Protein AF-Q6XMX0-F1 (afdb_monomer)

Secondary structure (DSSP, 8-state):
-HHHHHHHHHHHHHHHHHHHHS-SHHHHHHHHHHHHHH--TT-EEEEEEEEEE--SS-STT-EEEEETTTTEEEEEEEEEEEEEEETTEEEEEEEEEE--HHHHT-HHHHHHTT--TT-----HHHHHHHHHHHHHHTT---SEEEE-GGGGB--TTSTT--B-TT--EEHHHHHHHTT---

Structure (mmCIF, N/CA/C/O backbone):
data_AF-Q6XMX0-F1
#
_entry.id   AF-Q6XMX0-F1
#
loop_
_atom_site.group_PDB
_atom_site.id
_atom_site.type_symbol
_atom_site.label_atom_id
_atom_site.label_alt_id
_atom_site.label_comp_id
_atom_site.label_asym_id
_atom_site.label_entity_id
_atom_site.label_seq_id
_atom_site.pdbx_PDB_ins_code
_atom_site.Cartn_x
_atom_site.Cartn_y
_atom_site.Cartn_z
_atom_site.occupancy
_atom_site.B_iso_or_equiv
_atom_site.auth_seq_id
_atom_site.auth_comp_id
_atom_site.auth_asym_id
_atom_site.auth_atom_id
_atom_site.pdbx_PDB_model_num
ATOM 1 N N . MET A 1 1 ? 31.487 -18.312 -17.438 1.00 74.56 1 MET A N 1
ATOM 2 C CA . MET A 1 1 ? 31.370 -19.697 -16.926 1.00 74.56 1 MET A CA 1
ATOM 3 C C . MET A 1 1 ? 30.851 -19.756 -15.490 1.00 74.56 1 MET A C 1
ATOM 5 O O . MET A 1 1 ? 29.761 -20.267 -15.305 1.00 74.56 1 MET A O 1
ATOM 9 N N . VAL A 1 2 ? 31.549 -19.213 -14.478 1.00 82.81 2 VAL A N 1
ATOM 10 C CA . VAL A 1 2 ? 31.039 -19.226 -13.082 1.00 82.81 2 VAL A CA 1
ATOM 11 C C . VAL A 1 2 ? 29.896 -18.225 -12.866 1.00 82.81 2 VAL A C 1
ATOM 13 O O . VAL A 1 2 ? 28.892 -18.571 -12.257 1.00 82.81 2 VAL A O 1
ATOM 16 N N . LEU A 1 3 ? 30.008 -17.005 -13.406 1.00 83.00 3 LEU A N 1
ATOM 17 C CA . LEU A 1 3 ? 28.946 -15.993 -13.295 1.00 83.00 3 LEU A CA 1
ATOM 18 C C . LEU A 1 3 ? 27.649 -16.418 -13.997 1.00 83.00 3 LEU A C 1
ATOM 20 O O . LEU A 1 3 ? 26.574 -16.185 -13.457 1.00 83.00 3 LEU A O 1
ATOM 24 N N . ASP A 1 4 ? 27.752 -17.080 -15.152 1.00 88.12 4 ASP A N 1
ATOM 25 C CA . ASP A 1 4 ? 26.585 -17.567 -15.901 1.00 88.12 4 ASP A CA 1
ATOM 26 C C . ASP A 1 4 ? 25.867 -18.694 -15.148 1.00 88.12 4 ASP A C 1
ATOM 28 O O . ASP A 1 4 ? 24.641 -18.725 -15.107 1.00 88.12 4 ASP A O 1
ATOM 32 N N . LEU A 1 5 ? 26.628 -19.579 -14.490 1.00 89.62 5 LEU A N 1
ATOM 33 C CA . LEU A 1 5 ? 26.076 -20.636 -13.644 1.00 89.62 5 LEU A CA 1
ATOM 34 C C . LEU A 1 5 ? 25.340 -20.051 -12.432 1.00 89.62 5 LEU A C 1
ATOM 36 O O . LEU A 1 5 ? 24.195 -20.409 -12.179 1.00 89.62 5 LEU A O 1
ATOM 40 N N . VAL A 1 6 ? 25.966 -19.105 -11.724 1.00 88.56 6 VAL A N 1
ATOM 41 C CA . VAL A 1 6 ? 25.349 -18.435 -10.566 1.00 88.56 6 VAL A CA 1
ATOM 42 C C . VAL A 1 6 ? 24.096 -17.656 -10.977 1.00 88.56 6 VAL A C 1
ATOM 44 O O . VAL A 1 6 ? 23.103 -17.663 -10.251 1.00 88.56 6 VAL A O 1
ATOM 47 N N . ALA A 1 7 ? 24.112 -16.997 -12.139 1.00 85.81 7 ALA A N 1
ATOM 48 C CA . ALA A 1 7 ? 22.940 -16.304 -12.664 1.00 85.81 7 ALA A CA 1
ATOM 49 C C . ALA A 1 7 ? 21.790 -17.281 -12.954 1.00 85.81 7 ALA A C 1
ATOM 51 O O . ALA A 1 7 ? 20.670 -17.035 -12.510 1.00 85.81 7 ALA A O 1
ATOM 52 N N . ALA A 1 8 ? 22.074 -18.409 -13.612 1.00 89.75 8 ALA A N 1
ATOM 53 C CA . ALA A 1 8 ? 21.076 -19.437 -13.902 1.00 89.75 8 ALA A CA 1
ATOM 54 C C . ALA A 1 8 ? 20.492 -20.066 -12.622 1.00 89.75 8 ALA A C 1
ATOM 56 O O . ALA A 1 8 ? 19.281 -20.251 -12.516 1.00 89.75 8 ALA A O 1
ATOM 57 N N . GLU A 1 9 ? 21.324 -20.345 -11.613 1.00 94.62 9 GLU A N 1
ATOM 58 C CA . GLU A 1 9 ? 20.856 -20.848 -10.315 1.00 94.62 9 GLU A CA 1
ATOM 59 C C . GLU A 1 9 ? 19.972 -19.831 -9.581 1.00 94.62 9 GLU A C 1
ATOM 61 O O . GLU A 1 9 ? 18.968 -20.205 -8.965 1.00 94.62 9 GLU A O 1
ATOM 66 N N . LEU A 1 10 ? 20.310 -18.539 -9.661 1.00 88.94 10 LEU A N 1
ATOM 67 C CA . LEU A 1 10 ? 19.503 -17.472 -9.077 1.00 88.94 10 LEU A CA 1
ATOM 68 C C . LEU A 1 10 ? 18.161 -17.313 -9.802 1.00 88.94 10 LEU A C 1
ATOM 70 O O . LEU A 1 10 ? 17.142 -17.117 -9.140 1.00 88.94 10 LEU A O 1
ATOM 74 N N . GLU A 1 11 ? 18.145 -17.416 -11.132 1.00 86.31 11 GLU A N 1
ATOM 75 C CA . GLU A 1 11 ? 16.914 -17.407 -11.928 1.00 86.31 11 GLU A CA 1
ATOM 76 C C . GLU A 1 11 ? 16.017 -18.597 -11.567 1.00 86.31 11 GLU A C 1
ATOM 78 O O . GLU A 1 11 ? 14.853 -18.393 -11.221 1.00 86.31 11 GLU A O 1
ATOM 83 N N . ALA A 1 12 ? 16.571 -19.810 -11.495 1.00 90.50 12 ALA A N 1
ATOM 84 C CA . ALA A 1 12 ? 15.832 -21.000 -11.075 1.00 90.50 12 ALA A CA 1
ATOM 85 C C . ALA A 1 12 ? 15.294 -20.884 -9.634 1.00 90.50 12 ALA A C 1
ATOM 87 O O . ALA A 1 12 ? 14.161 -21.279 -9.334 1.00 90.50 12 ALA A O 1
ATOM 88 N N . LEU A 1 13 ? 16.080 -20.312 -8.711 1.00 90.94 13 LEU A N 1
ATOM 89 C CA . LEU A 1 13 ? 15.610 -20.023 -7.356 1.00 90.94 13 LEU A CA 1
ATOM 90 C C . LEU A 1 13 ? 14.460 -19.014 -7.380 1.00 90.94 13 LEU A C 1
ATOM 92 O O . LEU A 1 13 ? 13.455 -19.228 -6.697 1.00 90.94 13 LEU A O 1
ATOM 96 N N . HIS A 1 14 ? 14.607 -17.933 -8.145 1.00 85.19 14 HIS A N 1
ATOM 97 C CA . HIS A 1 14 ? 13.599 -16.893 -8.280 1.00 85.19 14 HIS A CA 1
ATOM 98 C C . HIS A 1 14 ? 12.290 -17.457 -8.839 1.00 85.19 14 HIS A C 1
ATOM 100 O O . HIS A 1 14 ? 11.246 -17.224 -8.236 1.00 85.19 14 HIS A O 1
ATOM 106 N N . GLU A 1 15 ? 12.324 -18.268 -9.897 1.00 85.81 15 GLU A N 1
ATOM 107 C CA . GLU A 1 15 ? 11.140 -18.947 -10.445 1.00 85.81 15 GLU A CA 1
ATOM 108 C C . GLU A 1 15 ? 10.436 -19.822 -9.401 1.00 85.81 15 GLU A C 1
ATOM 110 O O . GLU A 1 15 ? 9.210 -19.800 -9.278 1.00 85.81 15 GLU A O 1
ATOM 115 N N . ARG A 1 16 ? 11.206 -20.536 -8.572 1.00 90.69 16 ARG A N 1
ATOM 116 C CA . ARG A 1 16 ? 10.656 -21.418 -7.535 1.00 90.69 16 ARG A CA 1
ATOM 117 C C . ARG A 1 16 ? 9.994 -20.669 -6.375 1.00 90.69 16 ARG A C 1
ATOM 119 O O . ARG A 1 16 ? 9.122 -21.238 -5.712 1.00 90.69 16 ARG A O 1
ATOM 126 N N . ILE A 1 17 ? 10.427 -19.443 -6.064 1.00 86.75 17 ILE A N 1
ATOM 127 C CA . ILE A 1 17 ? 9.952 -18.712 -4.874 1.00 86.75 17 ILE A CA 1
ATOM 128 C C . ILE A 1 17 ? 9.084 -17.494 -5.189 1.00 86.75 17 ILE A C 1
ATOM 130 O O . ILE A 1 17 ? 8.298 -17.106 -4.327 1.00 86.75 17 ILE A O 1
ATOM 134 N N . SER A 1 18 ? 9.188 -16.894 -6.376 1.00 80.81 18 SER A N 1
ATOM 135 C CA . SER A 1 18 ? 8.540 -15.617 -6.721 1.00 80.81 18 SER A CA 1
ATOM 136 C C . SER A 1 18 ? 7.021 -15.664 -6.559 1.00 80.81 18 SER A C 1
ATOM 138 O O . SER A 1 18 ? 6.433 -14.754 -5.973 1.00 80.81 18 SER A O 1
ATOM 140 N N . SER A 1 19 ? 6.387 -16.770 -6.956 1.00 79.56 19 SER A N 1
ATOM 141 C CA . SER A 1 19 ? 4.942 -16.988 -6.807 1.00 79.56 19 SER A CA 1
ATOM 142 C C . SER A 1 19 ? 4.468 -16.938 -5.349 1.00 79.56 19 SER A C 1
ATOM 144 O O . SER A 1 19 ? 3.341 -16.522 -5.077 1.00 79.56 19 SER A O 1
ATOM 146 N N . ARG A 1 20 ? 5.335 -17.271 -4.380 1.00 79.06 20 ARG A N 1
ATOM 147 C CA . ARG A 1 20 ? 5.022 -17.149 -2.944 1.00 79.06 20 ARG A CA 1
ATOM 148 C C . ARG A 1 20 ? 4.907 -15.692 -2.500 1.00 79.06 20 ARG A C 1
ATOM 150 O O . ARG A 1 20 ? 4.178 -15.411 -1.553 1.00 79.06 20 ARG A O 1
ATOM 157 N N . PHE A 1 21 ? 5.577 -14.778 -3.201 1.00 75.25 21 PHE A N 1
ATOM 158 C CA . PHE A 1 21 ? 5.584 -13.340 -2.922 1.00 75.25 21 PHE A CA 1
ATOM 159 C C . PHE A 1 21 ? 4.598 -12.539 -3.789 1.00 75.25 21 PHE A C 1
ATOM 161 O O . PHE A 1 21 ? 4.386 -11.358 -3.520 1.00 75.25 21 PHE A O 1
ATOM 168 N N . ALA A 1 22 ? 3.950 -13.172 -4.773 1.00 74.56 22 ALA A N 1
ATOM 169 C CA . ALA A 1 22 ? 2.879 -12.574 -5.580 1.00 74.56 22 ALA A CA 1
ATOM 170 C C . ALA A 1 22 ? 1.513 -12.555 -4.862 1.00 74.56 22 ALA A C 1
ATOM 172 O O . ALA A 1 22 ? 0.543 -11.972 -5.345 1.00 74.56 22 ALA A O 1
ATOM 173 N N . ARG A 1 23 ? 1.409 -13.205 -3.697 1.00 79.75 23 ARG A N 1
ATOM 174 C CA . ARG A 1 23 ? 0.155 -13.338 -2.952 1.00 79.75 23 ARG A CA 1
ATOM 175 C C . ARG A 1 23 ? -0.157 -12.058 -2.185 1.00 79.75 23 ARG A C 1
ATOM 177 O O . ARG A 1 23 ? 0.668 -11.554 -1.426 1.00 79.75 23 ARG A O 1
ATOM 184 N N . SER A 1 24 ? -1.387 -11.575 -2.323 1.00 81.38 24 SER A N 1
ATOM 185 C CA . SER A 1 24 ? -1.909 -10.466 -1.520 1.00 81.38 24 SER A CA 1
ATOM 186 C C . SER A 1 24 ? -2.476 -10.925 -0.168 1.00 81.38 24 SER A C 1
ATOM 188 O O . SER A 1 24 ? -2.559 -10.113 0.746 1.00 81.38 24 SER A O 1
ATOM 190 N N . GLU A 1 25 ? -2.790 -12.218 0.000 1.00 88.06 25 GLU A N 1
ATOM 191 C CA . GLU A 1 25 ? -3.334 -12.814 1.240 1.00 88.06 25 GLU A CA 1
ATOM 192 C C . GLU A 1 25 ? -2.559 -12.474 2.531 1.00 88.06 25 GLU A C 1
ATOM 194 O O . GLU A 1 25 ? -3.226 -12.168 3.524 1.00 88.06 25 GLU A O 1
ATOM 199 N N . PRO A 1 26 ? -1.209 -12.409 2.559 1.00 89.38 26 PRO A N 1
ATOM 200 C CA . PRO A 1 26 ? -0.484 -12.047 3.775 1.00 89.38 26 PRO A CA 1
ATOM 201 C C . PRO A 1 26 ? -0.889 -10.682 4.343 1.00 89.38 26 PRO A C 1
ATOM 203 O O . PRO A 1 26 ? -0.919 -10.519 5.560 1.00 89.38 26 PRO A O 1
ATOM 206 N N . ARG A 1 27 ? -1.265 -9.713 3.492 1.00 89.88 27 ARG A N 1
ATOM 207 C CA . ARG A 1 27 ? -1.720 -8.394 3.965 1.00 89.88 27 ARG A CA 1
ATOM 208 C C . ARG A 1 27 ? -3.033 -8.496 4.744 1.00 89.88 27 ARG A C 1
ATOM 210 O O . ARG A 1 27 ? -3.170 -7.869 5.787 1.00 89.88 27 ARG A O 1
ATOM 217 N N . SER A 1 28 ? -3.969 -9.326 4.276 1.00 92.62 28 SER A N 1
ATOM 218 C CA . SER A 1 28 ? -5.253 -9.549 4.950 1.00 92.62 28 SER A CA 1
ATOM 219 C C . SER A 1 28 ? -5.044 -10.197 6.314 1.00 92.62 28 SER A C 1
ATOM 221 O O . SER A 1 28 ? -5.621 -9.739 7.293 1.00 92.62 28 SER A O 1
ATOM 223 N N . ARG A 1 29 ? -4.143 -11.184 6.400 1.00 94.56 29 ARG A N 1
ATOM 224 C CA . ARG A 1 29 ? -3.817 -11.869 7.660 1.00 94.56 29 ARG A CA 1
ATOM 225 C C . ARG A 1 29 ? -3.130 -10.965 8.672 1.00 94.56 29 ARG A C 1
ATOM 227 O O . ARG A 1 29 ? -3.450 -11.029 9.854 1.00 94.56 29 ARG A O 1
ATOM 234 N N . VAL A 1 30 ? -2.209 -10.109 8.223 1.00 94.88 30 VAL A N 1
ATOM 235 C CA . VAL A 1 30 ? -1.599 -9.090 9.092 1.00 94.88 30 VAL A CA 1
ATOM 236 C C . VAL A 1 30 ? -2.673 -8.146 9.625 1.00 94.88 30 VAL A C 1
ATOM 238 O O . VAL A 1 30 ? -2.718 -7.903 10.827 1.00 94.88 30 VAL A O 1
ATOM 241 N N . ARG A 1 31 ? -3.575 -7.660 8.763 1.00 97.00 31 ARG A N 1
ATOM 242 C CA . ARG A 1 31 ? -4.685 -6.800 9.187 1.00 97.00 31 ARG A CA 1
ATOM 243 C C . ARG A 1 31 ? -5.580 -7.485 10.217 1.00 97.00 31 ARG A C 1
ATOM 245 O O . ARG A 1 31 ? -5.858 -6.877 11.239 1.00 97.00 31 ARG A O 1
ATOM 252 N N . GLU A 1 32 ? -6.009 -8.721 9.970 1.00 96.75 32 GLU A N 1
ATOM 253 C CA . GLU A 1 32 ? -6.830 -9.500 10.910 1.00 96.75 32 GLU A CA 1
ATOM 254 C C . GLU A 1 32 ? -6.133 -9.650 12.265 1.00 96.75 32 GLU A C 1
ATOM 256 O O . GLU A 1 32 ? -6.704 -9.291 13.292 1.00 96.75 32 GLU A O 1
ATOM 261 N N . TYR A 1 33 ? -4.866 -10.072 12.261 1.00 97.38 33 TYR A N 1
ATOM 262 C CA . TYR A 1 33 ? -4.061 -10.238 13.472 1.00 97.38 33 TYR A CA 1
ATOM 263 C C . TYR A 1 33 ? -3.923 -8.938 14.278 1.00 97.38 33 TYR A C 1
ATOM 265 O O . TYR A 1 33 ? -4.018 -8.950 15.509 1.00 97.38 33 TYR A O 1
ATOM 273 N N . VAL A 1 34 ? -3.680 -7.820 13.586 1.00 97.19 34 VAL A N 1
ATOM 274 C CA . VAL A 1 34 ? -3.547 -6.494 14.199 1.00 97.19 34 VAL A CA 1
ATOM 275 C C . VAL A 1 34 ? -4.884 -6.019 14.752 1.00 97.19 34 VAL A C 1
ATOM 277 O O . VAL A 1 34 ? -4.928 -5.540 15.879 1.00 97.19 34 VAL A O 1
ATOM 280 N N . VAL A 1 35 ? -5.975 -6.162 13.998 1.00 96.69 35 VAL A N 1
ATOM 281 C CA . VAL A 1 35 ? -7.311 -5.723 14.426 1.00 96.69 35 VAL A CA 1
ATOM 282 C C . VAL A 1 35 ? -7.815 -6.538 15.613 1.00 96.69 35 VAL A C 1
ATOM 284 O O . VAL A 1 35 ? -8.406 -5.960 16.516 1.00 96.69 35 VAL A O 1
ATOM 287 N N . GLU A 1 36 ? -7.527 -7.838 15.667 1.00 97.56 36 GLU A N 1
ATOM 288 C CA . GLU A 1 36 ? -7.851 -8.689 16.819 1.00 97.56 36 GLU A CA 1
ATOM 289 C C . GLU A 1 36 ? -7.212 -8.175 18.124 1.00 97.56 36 GLU A C 1
ATOM 291 O O . GLU A 1 36 ? -7.802 -8.293 19.192 1.00 97.56 36 GLU A O 1
ATOM 296 N N . ARG A 1 37 ? -6.010 -7.585 18.045 1.00 97.56 37 ARG A N 1
ATOM 297 C CA . ARG A 1 37 ? -5.215 -7.173 19.219 1.00 97.56 37 ARG A CA 1
ATOM 298 C C . ARG A 1 37 ? -5.310 -5.691 19.550 1.00 97.56 37 ARG A C 1
ATOM 300 O O . ARG A 1 37 ? -5.260 -5.324 20.717 1.00 97.56 37 ARG A O 1
ATOM 307 N N . LEU A 1 38 ? -5.384 -4.843 18.528 1.00 97.69 38 LEU A N 1
ATOM 308 C CA . LEU A 1 38 ? -5.324 -3.385 18.654 1.00 97.69 38 LEU A CA 1
ATOM 309 C C . LEU A 1 38 ? -6.663 -2.710 18.311 1.00 97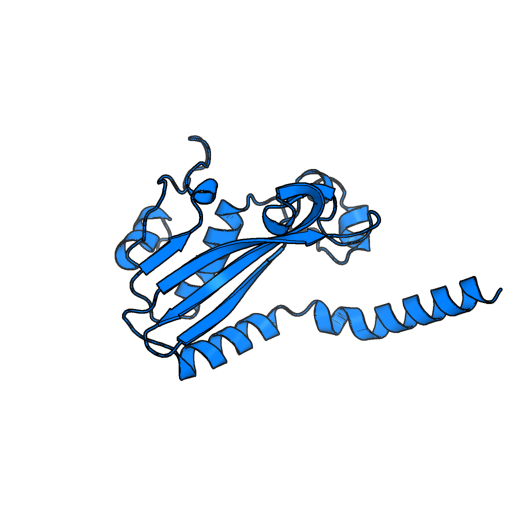.69 38 LEU A C 1
ATOM 311 O O . LEU A 1 38 ? -6.781 -1.491 18.457 1.00 97.69 38 LEU A O 1
ATOM 315 N N . GLY A 1 39 ? -7.650 -3.462 17.815 1.00 97.06 39 GLY A N 1
ATOM 316 C CA . GLY A 1 39 ? -8.931 -2.946 17.340 1.00 97.06 39 GLY A CA 1
ATOM 317 C C . GLY A 1 39 ? -9.657 -2.108 18.391 1.00 97.06 39 GLY A C 1
ATOM 318 O O . GLY A 1 39 ? -9.875 -2.548 19.513 1.00 97.06 39 GLY A O 1
ATOM 319 N N . ASP A 1 40 ? -10.043 -0.893 18.013 1.00 96.56 40 ASP A N 1
ATOM 320 C CA . ASP A 1 40 ? -10.651 0.094 18.900 1.00 96.56 40 ASP A CA 1
ATOM 321 C C . ASP A 1 40 ? -11.593 0.985 18.071 1.00 96.56 40 ASP A C 1
ATOM 323 O O . ASP A 1 40 ? -11.183 1.505 17.028 1.00 96.56 40 ASP A O 1
ATOM 327 N N . PRO A 1 41 ? -12.855 1.207 18.484 1.00 94.00 41 PRO A N 1
ATOM 328 C CA . PRO A 1 41 ? -13.743 2.158 17.818 1.00 94.00 41 PRO A CA 1
ATOM 329 C C . PRO A 1 41 ? -13.149 3.567 17.640 1.00 94.00 41 PRO A C 1
ATOM 331 O O . PRO A 1 41 ? -13.500 4.254 16.678 1.00 94.00 41 PRO A O 1
ATOM 334 N N . ALA A 1 42 ? -12.253 4.000 18.529 1.00 93.56 42 ALA A N 1
ATOM 335 C CA . ALA A 1 42 ? -11.529 5.268 18.473 1.00 93.56 42 ALA A CA 1
ATOM 336 C C . ALA A 1 42 ? -10.225 5.209 17.652 1.00 93.56 42 ALA A C 1
ATOM 338 O O . ALA A 1 42 ? -9.546 6.229 17.532 1.00 93.56 42 ALA A O 1
ATOM 339 N N . GLY A 1 43 ? -9.892 4.058 17.055 1.00 95.75 43 GLY A N 1
ATOM 340 C CA . GLY A 1 43 ? -8.684 3.860 16.257 1.00 95.75 43 GLY A CA 1
ATOM 341 C C . GLY A 1 43 ? -8.533 4.852 15.101 1.00 95.75 43 GLY A C 1
ATOM 342 O O . GLY A 1 43 ? -9.504 5.458 14.622 1.00 95.75 43 GLY A O 1
ATOM 343 N N . VAL A 1 44 ? -7.292 5.008 14.645 1.00 96.81 44 VAL A N 1
ATOM 344 C CA . VAL A 1 44 ? -6.901 5.935 13.582 1.00 96.81 44 VAL A CA 1
ATOM 345 C C . VAL A 1 44 ? -6.192 5.181 12.464 1.00 96.81 44 VAL A C 1
ATOM 347 O O . VAL A 1 44 ? -5.243 4.436 12.695 1.00 96.81 44 VAL A O 1
ATOM 350 N N . LEU A 1 45 ? -6.651 5.407 11.238 1.00 97.06 45 LEU A N 1
ATOM 351 C CA . LEU A 1 45 ? -5.963 5.018 10.014 1.00 97.06 45 LEU A CA 1
ATOM 352 C C . LEU A 1 45 ? -4.979 6.115 9.602 1.00 97.06 45 LEU A C 1
ATOM 354 O O . LEU A 1 45 ? -5.349 7.284 9.581 1.00 97.06 45 LEU A O 1
ATOM 358 N N . ILE A 1 46 ? -3.744 5.766 9.260 1.00 96.19 46 ILE A N 1
ATOM 359 C CA . ILE A 1 46 ? -2.698 6.725 8.882 1.00 96.19 46 ILE A CA 1
ATOM 360 C C . ILE A 1 46 ? -2.111 6.284 7.544 1.00 96.19 46 ILE A C 1
ATOM 362 O O . ILE A 1 46 ? -1.578 5.180 7.442 1.00 96.19 46 ILE A O 1
ATOM 366 N N . VAL A 1 47 ? -2.231 7.130 6.524 1.00 95.88 47 VAL A N 1
ATOM 367 C CA . VAL A 1 47 ? -1.654 6.897 5.198 1.00 95.88 47 VAL A CA 1
ATOM 368 C C . VAL A 1 47 ? -0.363 7.680 5.046 1.00 95.88 47 VAL A C 1
ATOM 370 O O . VAL A 1 47 ? -0.331 8.881 5.302 1.00 95.88 47 VAL A O 1
ATOM 373 N N . ASP A 1 48 ? 0.668 7.007 4.557 1.00 93.94 48 ASP A N 1
ATOM 374 C CA . ASP A 1 48 ? 1.921 7.643 4.168 1.00 93.94 48 ASP A CA 1
ATOM 375 C C . ASP A 1 48 ? 2.595 6.836 3.051 1.00 93.94 48 ASP A C 1
ATOM 377 O O . ASP A 1 48 ? 2.286 5.655 2.860 1.00 93.94 48 ASP A O 1
ATOM 381 N N . ASP A 1 49 ? 3.511 7.444 2.304 1.00 93.69 49 ASP A N 1
ATOM 382 C CA . ASP A 1 49 ? 4.375 6.730 1.371 1.00 93.69 49 ASP A CA 1
ATOM 383 C C . ASP A 1 49 ? 5.838 6.737 1.787 1.00 93.69 49 ASP A C 1
ATOM 385 O O . ASP A 1 49 ? 6.374 7.689 2.338 1.00 93.69 49 ASP A O 1
ATOM 389 N N . THR A 1 50 ? 6.524 5.643 1.470 1.00 94.31 50 THR A N 1
ATOM 390 C CA . THR A 1 50 ? 7.945 5.500 1.767 1.00 94.31 50 THR A CA 1
ATOM 391 C C . THR A 1 50 ? 8.723 5.076 0.532 1.00 94.31 50 THR A C 1
ATOM 393 O O . THR A 1 50 ? 8.237 4.312 -0.314 1.00 94.31 50 THR A O 1
ATOM 396 N N . GLY A 1 51 ? 9.938 5.6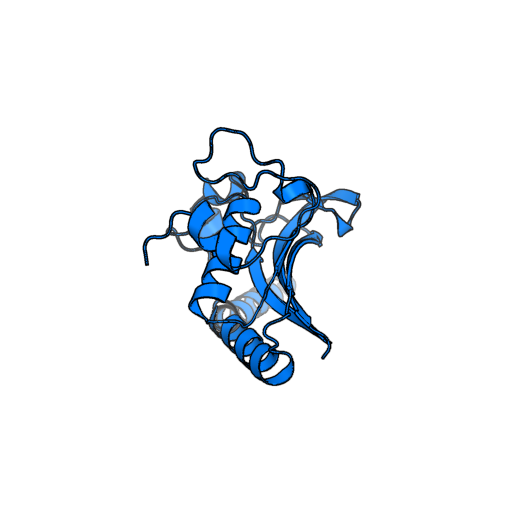09 0.414 1.00 94.75 51 GLY A N 1
ATOM 397 C CA . GLY A 1 51 ? 10.813 5.373 -0.721 1.00 94.75 51 GLY A CA 1
ATOM 398 C C . GLY A 1 51 ? 11.886 4.339 -0.412 1.00 94.75 51 GLY A C 1
ATOM 399 O O . GLY A 1 51 ? 12.655 4.474 0.534 1.00 94.75 51 GLY A O 1
ATOM 400 N N . PHE A 1 52 ? 12.002 3.335 -1.273 1.00 96.12 52 PHE A N 1
ATOM 401 C CA . PHE A 1 52 ? 13.010 2.284 -1.186 1.00 96.12 52 PHE A CA 1
ATOM 402 C C . PHE A 1 52 ? 14.053 2.491 -2.279 1.00 96.12 52 PHE A C 1
ATOM 404 O O . PHE A 1 52 ? 13.755 2.320 -3.464 1.00 96.12 52 PHE A O 1
ATOM 411 N N . LEU A 1 53 ? 15.279 2.856 -1.897 1.00 96.12 53 LEU A N 1
ATOM 412 C CA . LEU A 1 53 ? 16.380 3.021 -2.847 1.00 96.12 53 LEU A CA 1
ATOM 413 C C . LEU A 1 53 ? 16.681 1.703 -3.565 1.00 96.12 53 LEU A C 1
ATOM 415 O O . LEU A 1 53 ? 16.717 0.630 -2.960 1.00 96.12 53 LEU A O 1
ATOM 419 N N . LYS A 1 54 ? 16.910 1.792 -4.875 1.00 94.88 54 LYS A N 1
ATOM 420 C CA . LYS A 1 54 ? 17.167 0.635 -5.732 1.00 94.88 54 LYS A CA 1
ATOM 421 C C . LYS A 1 54 ? 18.265 0.920 -6.743 1.00 94.88 54 LYS A C 1
ATOM 423 O O . LYS A 1 54 ? 18.522 2.059 -7.133 1.00 94.88 54 LYS A O 1
ATOM 428 N N . LYS A 1 55 ? 18.895 -0.150 -7.219 1.00 93.81 55 LYS A N 1
ATOM 429 C CA . LYS A 1 55 ? 19.832 -0.126 -8.346 1.00 93.81 55 LYS A CA 1
ATOM 430 C C . LYS A 1 55 ? 19.215 -0.853 -9.540 1.00 93.81 55 LYS A C 1
ATOM 432 O O . LYS A 1 55 ? 18.440 -1.790 -9.364 1.00 93.81 55 LYS A O 1
ATOM 437 N N . GLY A 1 56 ? 19.556 -0.398 -10.744 1.00 93.75 56 GLY A N 1
ATOM 438 C CA . GLY A 1 56 ? 19.026 -0.938 -11.996 1.00 93.75 56 GLY A CA 1
ATOM 439 C C . GLY A 1 56 ? 17.569 -0.552 -12.277 1.00 93.75 56 GLY A C 1
ATOM 440 O O . GLY A 1 56 ? 16.984 0.294 -11.600 1.00 93.75 56 GLY A O 1
ATOM 441 N N . THR A 1 57 ? 17.000 -1.181 -13.308 1.00 93.44 57 THR A N 1
ATOM 442 C CA . THR A 1 57 ? 15.709 -0.804 -13.915 1.00 93.44 57 THR A CA 1
ATOM 443 C C . THR A 1 57 ? 14.645 -1.905 -13.862 1.00 93.44 57 THR A C 1
ATOM 445 O O . THR A 1 57 ? 13.507 -1.665 -14.269 1.00 93.44 57 THR A O 1
ATOM 448 N N . ARG A 1 58 ? 14.990 -3.098 -13.353 1.00 91.00 58 ARG A N 1
ATOM 449 C CA . ARG A 1 58 ? 14.128 -4.294 -13.410 1.00 91.00 58 ARG A CA 1
ATOM 450 C C . ARG A 1 58 ? 13.126 -4.424 -12.256 1.00 91.00 58 ARG A C 1
ATOM 452 O O . ARG A 1 58 ? 12.116 -5.091 -12.412 1.00 91.00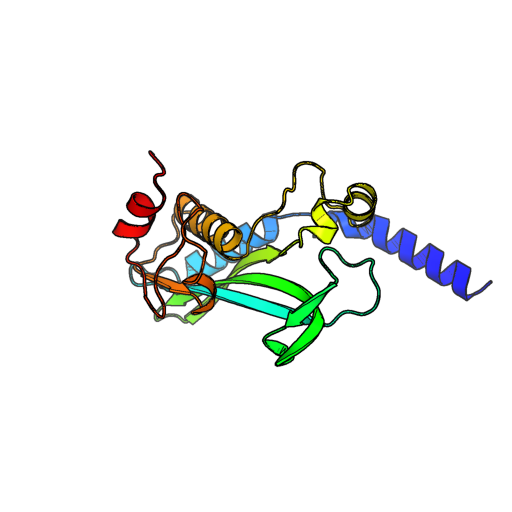 58 ARG A O 1
ATOM 459 N N . SER A 1 59 ? 13.380 -3.812 -11.095 1.00 92.69 59 SER A N 1
ATOM 460 C CA . SER A 1 59 ? 12.445 -3.886 -9.956 1.00 92.69 59 SER A CA 1
ATOM 461 C C . SER A 1 59 ? 11.149 -3.129 -10.253 1.00 92.69 59 SER A C 1
ATOM 463 O O . SER A 1 59 ? 11.217 -1.959 -10.613 1.00 92.69 59 SER A O 1
ATOM 465 N N . ALA A 1 60 ? 9.991 -3.761 -10.041 1.00 94.31 60 ALA A N 1
ATOM 466 C CA . ALA A 1 60 ? 8.661 -3.188 -10.278 1.00 94.31 60 ALA A CA 1
ATOM 467 C C . ALA A 1 60 ? 8.522 -1.730 -9.797 1.00 94.31 60 ALA A C 1
ATOM 469 O O . ALA A 1 60 ? 8.796 -1.425 -8.641 1.00 94.31 60 ALA A O 1
ATOM 470 N N . GLY A 1 61 ? 8.096 -0.808 -10.657 1.00 96.19 61 GLY A N 1
ATOM 471 C CA . GLY A 1 61 ? 7.887 0.598 -10.284 1.00 96.19 61 GLY A CA 1
ATOM 472 C C . GLY A 1 61 ? 9.160 1.411 -10.006 1.00 96.19 61 GLY A C 1
ATOM 473 O O . GLY A 1 61 ? 9.058 2.574 -9.615 1.00 96.19 61 GLY A O 1
ATOM 474 N N . VAL A 1 62 ? 10.360 0.843 -10.202 1.00 97.31 62 VAL A N 1
ATOM 475 C CA . VAL A 1 62 ? 11.610 1.584 -9.997 1.00 97.31 62 VAL A CA 1
ATOM 476 C C . VAL A 1 62 ? 11.819 2.630 -11.090 1.00 97.31 62 VAL A C 1
ATOM 478 O O . VAL A 1 62 ? 11.766 2.328 -12.288 1.00 97.31 62 VAL A O 1
ATOM 481 N N . GLN A 1 63 ? 12.083 3.863 -10.676 1.00 96.69 63 GLN A N 1
ATOM 482 C CA . GLN A 1 63 ? 12.545 4.942 -11.546 1.00 96.69 63 GLN A CA 1
ATOM 483 C C . GLN A 1 63 ? 13.215 6.038 -10.716 1.00 96.69 63 GLN A C 1
ATOM 485 O O . GLN A 1 63 ? 13.138 6.031 -9.484 1.00 96.69 63 GLN A O 1
ATOM 490 N N . ARG A 1 64 ? 13.811 7.026 -11.393 1.00 96.00 64 ARG A N 1
ATOM 491 C CA . ARG A 1 64 ? 14.206 8.285 -10.755 1.00 96.00 64 ARG A CA 1
ATOM 492 C C . ARG A 1 64 ? 12.959 9.079 -10.379 1.00 96.00 64 ARG A C 1
ATOM 494 O O . ARG A 1 64 ? 12.257 9.578 -11.251 1.00 96.00 64 ARG A O 1
ATOM 501 N N . GLN A 1 65 ? 12.691 9.180 -9.086 1.00 94.19 65 GLN A N 1
ATOM 502 C CA . GLN A 1 65 ? 11.573 9.934 -8.525 1.00 94.19 65 GLN A CA 1
ATOM 503 C C . GLN A 1 65 ? 11.945 10.451 -7.136 1.00 94.19 65 GLN A C 1
ATOM 505 O O . GLN A 1 65 ? 12.921 9.990 -6.539 1.00 94.19 65 GLN A O 1
ATOM 510 N N . TYR A 1 66 ? 11.214 11.448 -6.640 1.00 90.88 66 TYR A N 1
ATOM 511 C CA . TYR A 1 66 ? 11.458 11.973 -5.301 1.00 90.88 66 TYR A CA 1
ATOM 512 C C . TYR A 1 66 ? 11.167 10.894 -4.251 1.00 90.88 66 TYR A C 1
ATOM 514 O O . TYR A 1 66 ? 10.073 10.330 -4.229 1.00 90.88 66 TYR A O 1
ATOM 522 N N . SER A 1 67 ? 12.153 10.616 -3.399 1.00 90.44 67 SER A N 1
ATOM 523 C CA . SER A 1 67 ? 12.013 9.754 -2.228 1.00 90.44 67 SER A CA 1
ATOM 524 C C . SER A 1 67 ? 12.059 10.623 -0.981 1.00 90.44 67 SER A C 1
ATOM 526 O O . SER A 1 67 ? 13.092 11.240 -0.715 1.00 90.44 67 SER A O 1
ATOM 528 N N . GLY A 1 68 ? 10.972 10.635 -0.203 1.00 84.56 68 GLY A N 1
ATOM 529 C CA . GLY A 1 68 ? 10.930 11.340 1.082 1.00 84.56 68 GLY A CA 1
ATOM 530 C C . GLY A 1 68 ? 12.030 10.856 2.028 1.00 84.56 68 GLY A C 1
ATOM 531 O O . GLY A 1 68 ? 12.751 11.661 2.604 1.00 84.56 68 GLY A O 1
ATOM 532 N N . THR A 1 69 ? 12.271 9.542 2.071 1.00 85.25 69 THR A N 1
ATOM 533 C CA . THR A 1 69 ? 13.323 8.920 2.891 1.00 85.25 69 THR A CA 1
ATOM 534 C C . THR A 1 69 ? 14.733 9.378 2.511 1.00 85.25 69 THR A C 1
ATOM 536 O O . THR A 1 69 ? 15.597 9.491 3.373 1.00 85.25 69 THR A O 1
ATOM 539 N N . ALA A 1 70 ? 14.989 9.631 1.224 1.00 87.25 70 ALA A N 1
ATOM 540 C CA . ALA A 1 70 ? 16.290 10.120 0.760 1.00 87.25 70 ALA A CA 1
ATOM 541 C C . ALA A 1 70 ? 16.385 11.656 0.735 1.00 87.25 70 ALA A C 1
ATOM 543 O O . ALA A 1 70 ? 17.471 12.190 0.513 1.00 87.25 70 ALA A O 1
ATOM 544 N N . GLY A 1 71 ? 15.260 12.363 0.879 1.00 91.00 71 GLY A N 1
ATOM 545 C CA . GLY A 1 71 ? 15.160 13.818 0.748 1.00 91.00 71 GLY A CA 1
ATOM 546 C C . GLY A 1 71 ? 15.463 14.357 -0.656 1.00 91.00 71 GLY A C 1
ATOM 547 O O . GLY A 1 71 ? 15.661 15.558 -0.823 1.00 91.00 71 GLY A O 1
ATOM 548 N N . ARG A 1 72 ? 15.549 13.493 -1.677 1.00 92.12 72 ARG A N 1
ATOM 549 C CA . ARG A 1 72 ? 15.970 13.870 -3.035 1.00 92.12 72 ARG A CA 1
ATOM 550 C C . ARG A 1 72 ? 15.437 12.918 -4.104 1.00 92.12 72 ARG A C 1
ATOM 552 O O . ARG A 1 72 ? 14.922 11.839 -3.809 1.00 92.12 72 ARG A O 1
ATOM 559 N N . VAL A 1 73 ? 15.589 13.316 -5.36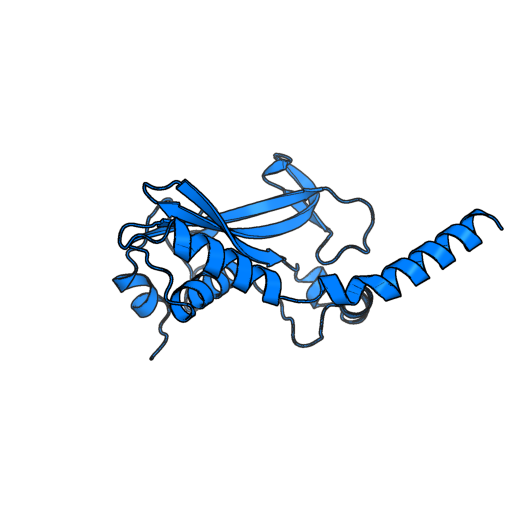8 1.00 94.75 73 VAL A N 1
ATOM 560 C CA . VAL A 1 73 ? 15.283 12.462 -6.524 1.00 94.75 73 VAL A CA 1
ATOM 561 C C . VAL A 1 73 ? 16.354 11.391 -6.679 1.00 94.75 73 VAL A C 1
ATOM 563 O O . VAL A 1 73 ? 17.510 11.686 -6.987 1.00 94.75 73 VAL A O 1
ATOM 566 N N . GLU A 1 74 ? 15.943 10.139 -6.531 1.00 95.75 74 GLU A N 1
ATOM 567 C CA . GLU A 1 74 ? 16.805 8.968 -6.658 1.00 95.75 74 GLU A CA 1
ATOM 568 C C . GLU A 1 74 ? 16.094 7.835 -7.375 1.00 95.75 74 GLU A C 1
ATOM 570 O O . GLU A 1 74 ? 14.869 7.818 -7.503 1.00 95.75 74 GLU A O 1
ATOM 575 N N . ASN A 1 75 ? 16.878 6.861 -7.834 1.00 96.88 75 ASN A N 1
ATOM 576 C CA . ASN A 1 75 ? 16.312 5.620 -8.336 1.00 96.88 75 ASN A CA 1
ATOM 577 C C . ASN A 1 75 ? 15.708 4.824 -7.172 1.00 96.88 75 ASN A C 1
ATOM 579 O O . ASN A 1 75 ? 16.429 4.276 -6.333 1.00 96.88 75 ASN A O 1
ATOM 583 N N . CYS A 1 76 ? 14.383 4.786 -7.101 1.00 97.00 76 CYS A N 1
ATOM 584 C CA . CYS A 1 76 ? 13.670 4.169 -5.994 1.00 97.00 76 CYS A CA 1
ATOM 585 C C . CYS A 1 76 ? 12.314 3.604 -6.420 1.00 97.00 76 CYS A C 1
ATOM 587 O O . CYS A 1 76 ? 11.767 3.954 -7.469 1.00 97.00 76 CYS A O 1
ATOM 589 N N . GLN A 1 77 ? 11.794 2.709 -5.587 1.00 97.44 77 GLN A N 1
ATOM 590 C CA . GLN A 1 77 ? 10.388 2.315 -5.573 1.00 97.44 77 GLN A CA 1
ATOM 591 C C . GLN A 1 77 ? 9.676 3.121 -4.493 1.00 97.44 77 GLN A C 1
ATOM 593 O O . GLN A 1 77 ? 10.276 3.402 -3.458 1.00 97.44 77 GLN A O 1
ATOM 598 N N . ILE A 1 78 ? 8.402 3.431 -4.697 1.00 96.94 78 ILE A N 1
ATOM 599 C CA . ILE A 1 78 ? 7.570 4.062 -3.674 1.00 96.94 78 ILE A CA 1
ATOM 600 C C . ILE A 1 78 ? 6.450 3.096 -3.302 1.00 96.94 78 ILE A C 1
ATOM 602 O O . ILE A 1 78 ? 5.745 2.606 -4.183 1.00 96.94 78 ILE A O 1
ATOM 606 N N . GLY A 1 79 ? 6.288 2.814 -2.013 1.00 96.12 79 GLY A N 1
ATOM 607 C CA . GLY A 1 79 ? 5.106 2.118 -1.506 1.00 96.12 79 GLY A CA 1
ATOM 608 C C . GLY A 1 79 ? 4.205 3.088 -0.754 1.00 96.12 79 GLY A C 1
ATOM 609 O O . GLY A 1 79 ? 4.716 3.911 -0.004 1.00 96.12 79 GLY A O 1
ATOM 610 N N . VAL A 1 80 ? 2.892 2.978 -0.949 1.00 96.44 80 VAL A N 1
ATOM 611 C CA . VAL A 1 80 ? 1.862 3.655 -0.149 1.00 96.44 80 VAL A CA 1
ATOM 612 C C . VAL A 1 80 ? 1.404 2.679 0.927 1.00 96.44 80 VAL A C 1
ATOM 614 O O . VAL A 1 80 ? 1.068 1.536 0.617 1.00 96.44 80 VAL A O 1
ATOM 617 N N . PHE A 1 81 ? 1.396 3.105 2.182 1.00 96.50 81 PHE A N 1
ATOM 618 C CA . PHE A 1 81 ? 1.156 2.259 3.345 1.00 96.50 81 PHE A CA 1
ATOM 619 C C . PHE A 1 81 ? -0.020 2.767 4.168 1.00 96.50 81 PHE A C 1
ATOM 621 O O . PHE A 1 81 ? -0.312 3.960 4.193 1.00 96.50 81 PHE A O 1
ATOM 628 N N . LEU A 1 82 ? -0.676 1.839 4.864 1.00 97.19 82 LEU A N 1
ATOM 629 C CA . LEU A 1 82 ? -1.696 2.139 5.859 1.00 97.19 82 LEU A CA 1
ATOM 630 C C . LEU A 1 82 ? -1.257 1.591 7.207 1.00 97.19 82 LEU A C 1
ATOM 632 O O . LEU A 1 82 ? -1.200 0.373 7.402 1.00 97.19 82 LEU A O 1
ATOM 636 N N . ALA A 1 83 ? -0.976 2.496 8.134 1.00 97.56 83 ALA A N 1
ATOM 637 C CA . ALA A 1 83 ? -0.832 2.168 9.537 1.00 97.56 83 ALA A CA 1
ATOM 638 C C . ALA A 1 83 ? -2.184 2.268 10.252 1.00 97.56 83 ALA A C 1
ATOM 640 O O . ALA A 1 83 ? -3.048 3.078 9.909 1.00 97.56 83 ALA A O 1
ATOM 641 N N . TYR A 1 84 ? -2.343 1.433 11.265 1.00 98.19 84 TYR A N 1
ATOM 642 C CA . TYR A 1 84 ? -3.426 1.467 12.226 1.00 98.19 84 TYR A CA 1
ATOM 643 C C . TYR A 1 84 ? -2.845 1.817 13.592 1.00 98.19 84 TYR A C 1
ATOM 645 O O . TYR A 1 84 ? -1.838 1.228 13.984 1.00 98.19 84 TYR A O 1
ATOM 653 N N . ALA A 1 85 ? -3.471 2.748 14.308 1.00 97.81 85 ALA A N 1
ATOM 654 C CA . ALA A 1 85 ? -3.075 3.146 15.654 1.00 97.81 85 ALA A CA 1
ATOM 655 C C . ALA A 1 85 ? -4.283 3.209 16.596 1.00 97.81 85 ALA A C 1
ATOM 657 O O . ALA A 1 85 ? -5.353 3.690 16.222 1.00 97.81 85 ALA A O 1
ATOM 658 N N . SER A 1 86 ? -4.096 2.765 17.835 1.00 97.00 86 SER A N 1
ATOM 659 C CA . SER A 1 86 ? -5.053 2.906 18.935 1.00 97.00 86 SER A CA 1
ATOM 660 C C . SER A 1 86 ? -4.316 3.097 20.265 1.00 97.00 86 SER A C 1
ATOM 662 O O . SER A 1 86 ? -3.086 3.171 20.296 1.00 97.00 86 SER A O 1
ATOM 664 N N . GLY A 1 87 ? -5.052 3.148 21.380 1.00 96.31 87 GLY A N 1
ATOM 665 C CA . GLY A 1 87 ? -4.440 3.166 22.714 1.00 96.31 87 GLY A CA 1
ATOM 666 C C . GLY A 1 87 ? -3.604 1.918 23.031 1.00 96.31 87 GLY A C 1
ATOM 667 O O . GLY A 1 87 ? -2.728 1.982 23.887 1.00 96.31 87 GLY A O 1
ATOM 668 N N . ALA A 1 88 ? -3.831 0.802 22.328 1.00 96.38 88 ALA A N 1
ATOM 669 C CA . ALA A 1 88 ? -3.106 -0.452 22.535 1.00 96.38 88 ALA A CA 1
ATOM 670 C C . ALA A 1 88 ? -1.782 -0.540 21.750 1.00 96.38 88 ALA A C 1
ATOM 672 O O . ALA A 1 88 ? -0.977 -1.434 22.008 1.00 96.38 88 ALA A O 1
ATOM 673 N N . GLY A 1 89 ? -1.544 0.352 20.782 1.00 97.50 89 GLY A N 1
ATOM 674 C CA . GLY A 1 89 ? -0.335 0.347 19.956 1.00 97.50 89 GLY A CA 1
ATOM 675 C C . GLY A 1 89 ? -0.596 0.721 18.500 1.00 97.50 89 GLY A C 1
ATOM 676 O O . GLY A 1 89 ? -1.653 1.247 18.153 1.00 97.50 89 GLY A O 1
ATOM 677 N N . HIS A 1 90 ? 0.381 0.446 17.634 1.00 97.44 90 HIS A N 1
ATOM 678 C CA . HIS A 1 90 ? 0.288 0.729 16.203 1.00 97.44 90 HIS A CA 1
ATOM 679 C C . HIS A 1 90 ? 1.005 -0.320 15.344 1.00 97.44 90 HIS A C 1
ATOM 681 O O . HIS A 1 90 ? 1.991 -0.915 15.773 1.00 97.44 90 HIS A O 1
ATOM 687 N N . ALA A 1 91 ? 0.518 -0.536 14.120 1.00 97.81 91 ALA A N 1
ATOM 688 C CA . ALA A 1 91 ? 1.126 -1.444 13.145 1.00 97.81 91 ALA A CA 1
ATOM 689 C C . ALA A 1 91 ? 0.702 -1.119 11.703 1.00 97.81 91 ALA A C 1
ATOM 691 O O . ALA A 1 91 ? -0.347 -0.520 11.474 1.00 97.81 91 ALA A O 1
ATOM 692 N N . LEU A 1 92 ? 1.493 -1.558 10.720 1.00 97.12 92 LEU A N 1
ATOM 693 C CA . LEU A 1 92 ? 1.100 -1.540 9.307 1.00 97.12 92 LEU A CA 1
ATOM 694 C C . LEU A 1 92 ? 0.078 -2.646 9.026 1.00 97.12 92 LEU A C 1
ATOM 696 O O . LEU A 1 92 ? 0.304 -3.798 9.389 1.00 97.12 92 LEU A O 1
ATOM 700 N N . ILE A 1 93 ? -1.019 -2.301 8.353 1.00 96.94 93 ILE A N 1
ATOM 701 C CA . ILE A 1 93 ? -2.124 -3.227 8.060 1.00 96.94 93 ILE A CA 1
ATOM 702 C C . ILE A 1 93 ? -2.424 -3.388 6.567 1.00 96.94 93 ILE A C 1
ATOM 704 O O . ILE A 1 93 ? -3.124 -4.320 6.184 1.00 96.94 93 ILE A O 1
ATOM 708 N N . ASP A 1 94 ? -1.913 -2.508 5.706 1.00 96.62 94 ASP A N 1
ATOM 709 C CA . ASP A 1 94 ? -2.064 -2.635 4.255 1.00 96.62 94 ASP A CA 1
ATOM 710 C C . ASP A 1 94 ? -0.967 -1.839 3.527 1.00 96.62 94 ASP A C 1
ATOM 712 O O . ASP A 1 94 ? -0.260 -1.019 4.124 1.00 96.62 94 ASP A O 1
ATOM 716 N N . ARG A 1 95 ? -0.802 -2.114 2.233 1.00 95.31 95 ARG A N 1
ATOM 717 C CA . ARG A 1 95 ? 0.186 -1.490 1.354 1.00 95.31 95 ARG A CA 1
ATOM 718 C C . ARG A 1 95 ? -0.192 -1.631 -0.119 1.00 95.31 95 ARG A C 1
ATOM 720 O O . ARG A 1 95 ? -0.772 -2.640 -0.519 1.00 95.31 95 ARG A O 1
ATOM 727 N N . GLU A 1 96 ? 0.243 -0.676 -0.929 1.00 94.81 96 GLU A N 1
ATOM 728 C CA . GLU A 1 96 ? 0.258 -0.744 -2.392 1.00 94.81 96 GLU A CA 1
ATOM 729 C C . GLU A 1 96 ? 1.602 -0.260 -2.934 1.00 94.81 96 GLU A C 1
ATOM 731 O O . GLU A 1 96 ? 2.244 0.621 -2.361 1.00 94.81 96 GLU A O 1
ATOM 736 N N . LEU A 1 97 ? 2.035 -0.831 -4.056 1.00 95.25 97 LEU A N 1
ATOM 737 C CA . LEU A 1 97 ? 3.198 -0.334 -4.784 1.00 95.25 97 LEU A CA 1
ATOM 738 C C . LEU A 1 97 ? 2.746 0.758 -5.757 1.00 95.25 97 LEU A C 1
ATOM 740 O O . LEU A 1 97 ? 1.865 0.525 -6.581 1.00 95.25 97 LEU A O 1
ATOM 744 N N . TYR A 1 98 ? 3.377 1.929 -5.708 1.00 96.38 98 TYR A N 1
ATOM 745 C CA . TYR A 1 98 ? 3.158 2.954 -6.719 1.00 96.38 98 TYR A CA 1
ATOM 746 C C . TYR A 1 98 ? 3.901 2.583 -8.006 1.00 96.38 98 TYR A C 1
ATOM 748 O O . TYR A 1 98 ? 5.132 2.493 -8.025 1.00 96.38 98 TYR A O 1
ATOM 756 N N . LEU A 1 99 ? 3.142 2.370 -9.082 1.00 97.00 99 LEU A N 1
ATOM 757 C CA . LEU A 1 99 ? 3.666 2.158 -10.426 1.00 97.00 99 LEU A CA 1
ATOM 758 C C . LEU A 1 99 ? 3.530 3.455 -11.235 1.00 97.00 99 LEU A C 1
ATOM 760 O O . LEU A 1 99 ? 2.409 3.864 -11.536 1.00 97.00 99 LEU A O 1
ATOM 764 N N . PRO A 1 100 ? 4.646 4.098 -11.613 1.00 95.69 100 PRO A N 1
ATOM 765 C CA . PRO A 1 100 ? 4.618 5.280 -12.466 1.00 95.69 100 PRO A CA 1
ATOM 766 C C . PRO A 1 100 ? 3.975 5.016 -13.834 1.00 95.69 100 PRO A C 1
ATOM 768 O O . PRO A 1 100 ? 3.968 3.883 -14.324 1.00 95.69 100 PRO A O 1
ATOM 771 N N . GLU A 1 101 ? 3.517 6.072 -14.510 1.00 95.56 101 GLU A N 1
ATOM 772 C CA . GLU A 1 101 ? 3.025 5.969 -15.894 1.00 95.56 101 GLU A CA 1
ATOM 773 C C . GLU A 1 101 ? 4.065 5.344 -16.829 1.00 95.56 101 GLU A C 1
ATOM 775 O O . GLU A 1 101 ? 3.712 4.502 -17.639 1.00 95.56 101 GLU A O 1
ATOM 780 N N . SER A 1 102 ? 5.353 5.654 -16.647 1.00 95.25 102 SER A N 1
ATOM 781 C CA . SER A 1 102 ? 6.463 5.069 -17.422 1.00 95.25 102 SER A CA 1
ATOM 782 C C . SER A 1 102 ? 6.583 3.542 -17.305 1.00 95.25 102 SER A C 1
ATOM 784 O O . SER A 1 102 ? 7.207 2.905 -18.148 1.00 95.25 102 SER A O 1
ATOM 786 N N . TRP A 1 103 ? 6.025 2.951 -16.246 1.00 96.50 103 TRP A N 1
ATOM 787 C CA . TRP A 1 103 ? 5.915 1.503 -16.081 1.00 96.50 103 TRP A CA 1
ATOM 788 C C . TRP A 1 103 ? 4.627 0.991 -16.697 1.00 96.50 103 TRP A C 1
ATOM 790 O O . TRP A 1 103 ? 4.631 0.086 -17.518 1.00 96.50 103 TRP A O 1
ATOM 800 N N . THR A 1 104 ? 3.509 1.606 -16.324 1.00 96.00 104 THR A N 1
ATOM 801 C CA . THR A 1 104 ? 2.190 1.208 -16.818 1.00 96.00 104 THR A CA 1
ATOM 802 C C . THR A 1 104 ? 1.933 1.641 -18.264 1.00 96.00 104 THR A C 1
ATOM 804 O O . THR A 1 104 ? 0.851 1.372 -18.770 1.00 96.00 104 THR A O 1
ATOM 807 N N . SER A 1 105 ? 2.893 2.204 -18.990 1.00 96.12 105 SER A N 1
ATOM 808 C CA . SER A 1 105 ? 2.870 2.341 -20.452 1.00 96.12 105 SER A CA 1
ATOM 809 C C . SER A 1 105 ? 3.698 1.268 -21.176 1.00 96.12 105 SER A C 1
ATOM 811 O O . SER A 1 105 ? 3.507 1.071 -22.371 1.00 96.12 105 SER A O 1
ATOM 813 N N . ASP A 1 106 ? 4.542 0.520 -20.458 1.00 97.00 106 ASP A N 1
ATOM 814 C CA . ASP A 1 106 ? 5.422 -0.527 -20.988 1.00 97.00 106 ASP A CA 1
ATOM 815 C C . ASP A 1 106 ? 4.973 -1.906 -20.471 1.00 97.00 106 ASP A C 1
ATOM 817 O O . ASP A 1 106 ? 5.315 -2.346 -19.369 1.00 97.00 106 ASP A O 1
ATOM 821 N N . ARG A 1 107 ? 4.130 -2.589 -21.260 1.00 95.56 107 ARG A N 1
ATOM 822 C CA . ARG A 1 107 ? 3.544 -3.884 -20.867 1.00 95.56 107 ARG A CA 1
ATOM 823 C C . ARG A 1 107 ? 4.572 -4.999 -20.787 1.00 95.56 107 ARG A C 1
ATOM 825 O O . ARG A 1 107 ? 4.470 -5.829 -19.889 1.00 95.56 107 ARG A O 1
ATOM 832 N N . ASP A 1 108 ? 5.566 -5.005 -21.663 1.00 96.38 108 ASP A N 1
ATOM 833 C CA . ASP A 1 108 ? 6.579 -6.058 -21.660 1.00 96.38 108 ASP A CA 1
ATOM 834 C C . ASP A 1 108 ? 7.466 -5.947 -20.418 1.00 96.38 108 ASP A C 1
ATOM 836 O O . ASP A 1 108 ? 7.726 -6.948 -19.745 1.00 96.38 108 ASP A O 1
ATOM 840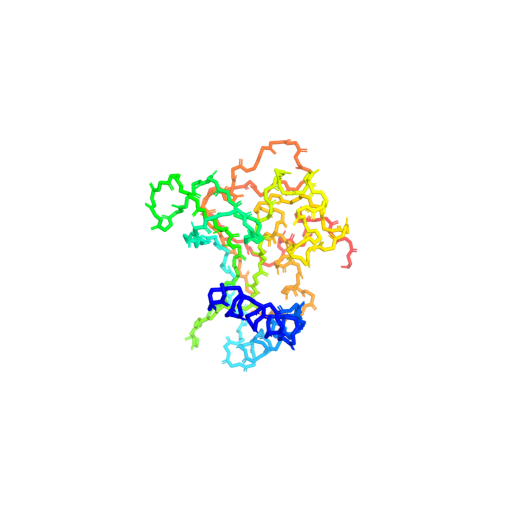 N N . ARG A 1 109 ? 7.814 -4.721 -20.011 1.00 95.25 109 ARG A N 1
ATOM 841 C CA . ARG A 1 109 ? 8.493 -4.473 -18.735 1.00 95.25 109 ARG A CA 1
ATOM 842 C C . ARG A 1 109 ? 7.639 -4.846 -17.524 1.00 95.25 109 ARG A C 1
ATOM 844 O O . ARG A 1 109 ? 8.168 -5.410 -16.565 1.00 95.25 109 ARG A O 1
ATOM 851 N N . CYS A 1 110 ? 6.337 -4.556 -17.545 1.00 94.81 110 CYS A N 1
ATOM 852 C CA . CYS A 1 110 ? 5.411 -4.985 -16.493 1.00 94.81 110 CYS A CA 1
ATOM 853 C C . CYS A 1 110 ? 5.381 -6.511 -16.348 1.00 94.81 110 CYS A C 1
ATOM 855 O O . CYS A 1 110 ? 5.599 -7.018 -15.246 1.00 94.81 110 CYS A O 1
ATOM 857 N N . ARG A 1 111 ? 5.188 -7.239 -17.453 1.00 92.94 111 ARG A N 1
ATOM 858 C CA . ARG A 1 111 ? 5.138 -8.708 -17.463 1.00 92.94 111 ARG A CA 1
ATOM 859 C C . ARG A 1 111 ? 6.446 -9.322 -16.980 1.00 92.94 111 ARG A C 1
ATOM 861 O O . ARG A 1 111 ? 6.417 -10.219 -16.144 1.00 92.94 111 ARG A O 1
ATOM 868 N N . ALA A 1 112 ? 7.586 -8.777 -17.408 1.00 90.81 112 ALA A N 1
ATOM 869 C CA . ALA A 1 112 ? 8.902 -9.205 -16.931 1.00 90.81 112 ALA A CA 1
ATOM 870 C C . ALA A 1 112 ? 9.091 -9.014 -15.411 1.00 90.81 112 ALA A C 1
ATOM 872 O O . ALA A 1 112 ? 9.880 -9.724 -14.792 1.00 90.81 112 ALA A O 1
ATOM 873 N N . ALA A 1 113 ? 8.364 -8.075 -14.795 1.00 90.25 113 ALA A N 1
ATOM 874 C CA . ALA A 1 113 ? 8.347 -7.852 -13.349 1.00 90.25 113 ALA A CA 1
ATOM 875 C C . ALA A 1 113 ? 7.180 -8.556 -12.623 1.00 90.25 113 ALA A C 1
ATOM 877 O O . ALA A 1 113 ? 6.988 -8.324 -11.428 1.00 90.25 113 ALA A O 1
ATOM 878 N N . GLY A 1 114 ? 6.396 -9.390 -13.318 1.00 88.88 114 G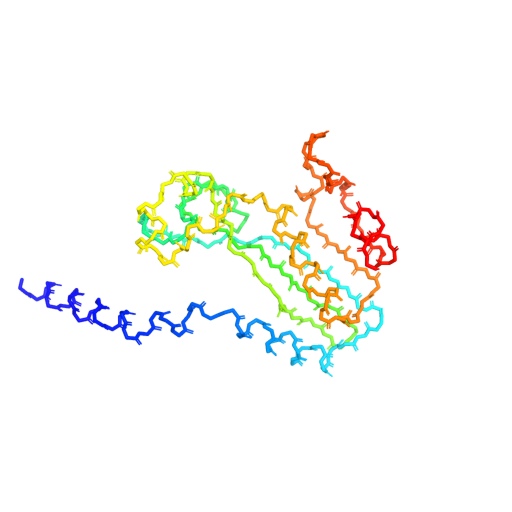LY A N 1
ATOM 879 C CA . GLY A 1 114 ? 5.249 -10.111 -12.756 1.00 88.88 114 GLY A CA 1
ATOM 880 C C . GLY A 1 114 ? 4.009 -9.246 -12.500 1.00 88.88 114 GLY A C 1
ATOM 881 O O . GLY A 1 114 ? 3.173 -9.609 -11.676 1.00 88.88 114 GLY A O 1
ATOM 882 N N . ILE A 1 115 ? 3.893 -8.094 -13.163 1.00 91.25 115 ILE A N 1
ATOM 883 C CA . ILE A 1 115 ? 2.733 -7.199 -13.067 1.00 91.25 115 ILE A CA 1
ATOM 884 C C . ILE A 1 115 ? 1.732 -7.574 -14.166 1.00 91.25 115 ILE A C 1
ATOM 886 O O . ILE A 1 115 ? 2.090 -7.562 -15.344 1.00 91.25 115 ILE A O 1
ATOM 890 N N . GLY A 1 116 ? 0.491 -7.882 -13.783 1.00 91.25 116 GLY A N 1
ATOM 891 C CA . GLY A 1 116 ? -0.584 -8.227 -14.716 1.00 91.25 116 GLY A CA 1
ATOM 892 C C . GLY A 1 116 ? -1.074 -7.044 -15.561 1.00 91.25 116 GLY A C 1
ATOM 893 O O . GLY A 1 116 ? -0.973 -5.880 -15.165 1.00 91.25 116 GLY A O 1
ATOM 894 N N . ASP A 1 117 ? -1.622 -7.340 -16.742 1.00 94.31 117 ASP A N 1
ATOM 895 C CA . ASP A 1 117 ? -2.077 -6.341 -17.725 1.00 94.31 117 ASP A CA 1
ATOM 896 C C . ASP A 1 117 ? -3.311 -5.541 -17.254 1.00 94.31 117 ASP A C 1
ATOM 898 O O . ASP A 1 117 ? -3.617 -4.459 -17.785 1.00 94.31 117 ASP A O 1
ATOM 902 N N . GLU A 1 118 ? -4.027 -6.057 -16.255 1.00 93.62 118 GLU A N 1
ATOM 903 C CA . GLU A 1 118 ? -5.134 -5.398 -15.569 1.00 93.62 118 GLU A CA 1
ATOM 904 C C . GLU A 1 118 ? -4.678 -4.214 -14.709 1.00 93.62 118 GLU A C 1
ATOM 906 O O . GLU A 1 118 ? -5.459 -3.285 -14.495 1.00 93.62 118 GLU A O 1
ATOM 911 N N . VAL A 1 119 ? -3.416 -4.198 -14.268 1.00 93.62 119 VAL A N 1
ATOM 912 C CA . VAL A 1 119 ? -2.879 -3.125 -13.429 1.00 93.62 119 VAL A CA 1
ATOM 913 C C . VAL A 1 119 ? -2.692 -1.860 -14.267 1.00 93.62 119 VAL A C 1
ATOM 915 O O . VAL A 1 119 ? -1.875 -1.799 -15.189 1.00 93.62 119 VAL A O 1
ATOM 918 N N . LYS A 1 120 ? -3.475 -0.825 -13.953 1.00 94.75 120 LYS A N 1
ATOM 919 C CA . LYS A 1 120 ? -3.407 0.493 -14.600 1.00 94.75 120 LYS A CA 1
ATOM 920 C C . LYS A 1 120 ? -2.678 1.498 -13.720 1.00 94.75 120 LYS A C 1
ATOM 922 O O . LYS A 1 120 ? -2.492 1.279 -12.524 1.00 94.75 120 LYS A O 1
ATOM 927 N N . PHE A 1 121 ? -2.283 2.616 -14.325 1.00 96.12 121 PHE A N 1
ATOM 928 C CA . PHE A 1 121 ? -1.763 3.748 -13.573 1.00 96.12 121 PHE A CA 1
ATOM 929 C C . PHE A 1 121 ? -2.773 4.201 -12.512 1.00 96.12 121 PHE A C 1
ATOM 931 O O . PHE A 1 121 ? -3.960 4.368 -12.798 1.00 96.12 121 PHE A O 1
ATOM 938 N N . ALA A 1 122 ? -2.281 4.433 -11.300 1.00 94.50 122 ALA A N 1
ATOM 939 C CA . ALA A 1 122 ? -3.032 5.041 -10.217 1.00 94.50 122 ALA A CA 1
ATOM 940 C C . ALA A 1 122 ? -2.112 5.998 -9.459 1.00 94.50 122 ALA A C 1
ATOM 942 O O . ALA A 1 122 ? -0.987 5.647 -9.097 1.00 94.50 122 ALA A O 1
ATOM 943 N N . THR A 1 123 ? -2.595 7.211 -9.200 1.00 92.88 123 THR A N 1
ATOM 944 C CA . THR A 1 123 ? -1.864 8.181 -8.379 1.00 92.88 123 THR A CA 1
ATOM 945 C C . THR A 1 123 ? -1.804 7.703 -6.925 1.00 92.88 123 THR A C 1
ATOM 947 O O . THR A 1 123 ? -2.658 6.933 -6.479 1.00 92.88 123 THR A O 1
ATOM 950 N N . LYS A 1 124 ? -0.827 8.181 -6.143 1.00 91.69 124 LYS A N 1
ATOM 951 C CA . LYS A 1 124 ? -0.719 7.821 -4.715 1.00 91.69 124 LYS A CA 1
ATOM 952 C C . LYS A 1 124 ? -2.013 8.103 -3.925 1.00 91.69 124 LYS A C 1
ATOM 954 O O . LYS A 1 124 ? -2.418 7.221 -3.172 1.00 91.69 124 LYS A O 1
ATOM 959 N N . PRO A 1 125 ? -2.735 9.228 -4.135 1.00 90.69 125 PRO A N 1
ATOM 960 C CA . PRO A 1 125 ? -4.046 9.435 -3.511 1.00 90.69 125 PRO A CA 1
ATOM 961 C C . PRO A 1 125 ? -5.112 8.409 -3.908 1.00 90.69 125 PRO A C 1
ATOM 963 O O . PRO A 1 125 ? -5.910 8.011 -3.064 1.00 90.69 125 PRO A O 1
ATOM 966 N N . VAL A 1 126 ? -5.119 7.940 -5.160 1.00 90.50 126 VAL A N 1
ATOM 967 C CA . VAL A 1 126 ? -6.033 6.868 -5.593 1.00 90.50 126 VAL A CA 1
ATOM 968 C C . VAL A 1 126 ? -5.665 5.540 -4.925 1.00 90.50 126 VAL A C 1
ATOM 970 O O . VAL A 1 126 ? -6.544 4.832 -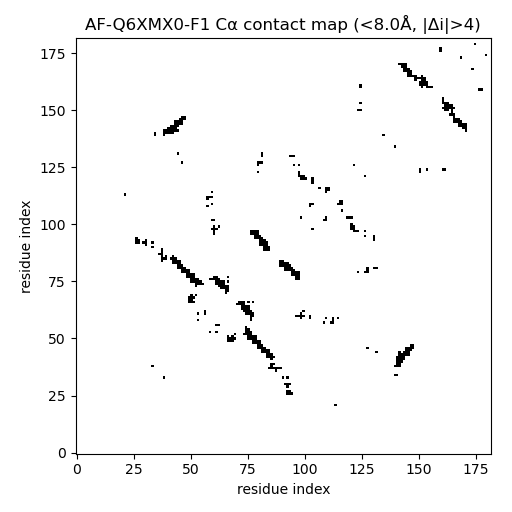4.442 1.00 90.50 126 VAL A O 1
ATOM 973 N N . LEU A 1 127 ? -4.372 5.219 -4.808 1.00 94.19 127 LEU A N 1
ATOM 974 C CA . LEU A 1 127 ? -3.921 4.035 -4.067 1.00 94.19 127 LEU A CA 1
ATOM 975 C C . LEU A 1 127 ? -4.313 4.106 -2.585 1.00 94.19 127 LEU A C 1
ATOM 977 O O . LEU A 1 127 ? -4.832 3.132 -2.045 1.00 94.19 127 LEU A O 1
ATOM 981 N N . ALA A 1 128 ? -4.130 5.262 -1.944 1.00 93.00 128 ALA A N 1
ATOM 982 C CA . ALA A 1 128 ? -4.569 5.509 -0.572 1.00 93.00 128 ALA A CA 1
ATOM 983 C C . ALA A 1 128 ? -6.078 5.289 -0.397 1.00 93.00 128 ALA A C 1
ATOM 985 O O . ALA A 1 128 ? -6.506 4.665 0.575 1.00 93.00 128 ALA A O 1
ATOM 986 N N . GLN A 1 129 ? -6.879 5.755 -1.361 1.00 91.00 129 GLN A N 1
ATOM 987 C CA . GLN A 1 129 ? -8.319 5.523 -1.382 1.00 91.00 129 GLN A CA 1
ATOM 988 C C . GLN A 1 129 ? -8.636 4.023 -1.404 1.00 91.00 129 GLN A C 1
ATOM 990 O O . GLN A 1 129 ? -9.352 3.549 -0.525 1.00 91.00 129 GLN A O 1
ATOM 995 N N . HIS A 1 130 ? -8.051 3.268 -2.341 1.00 92.94 130 HIS A N 1
ATOM 996 C CA . HIS A 1 130 ? -8.265 1.820 -2.441 1.00 92.94 130 HIS A CA 1
ATOM 997 C C . HIS A 1 130 ? -7.863 1.081 -1.159 1.00 92.94 130 HIS A C 1
ATOM 999 O O . HIS A 1 130 ? -8.546 0.154 -0.725 1.00 92.94 130 HIS A O 1
ATOM 1005 N N . ILE A 1 131 ? -6.754 1.487 -0.537 1.00 94.56 131 ILE A N 1
ATOM 1006 C CA . ILE A 1 131 ? -6.287 0.902 0.719 1.00 94.56 131 ILE A CA 1
ATOM 1007 C C . ILE A 1 131 ? -7.298 1.151 1.859 1.00 94.56 131 ILE A C 1
ATOM 1009 O O . ILE A 1 131 ? -7.635 0.229 2.604 1.00 94.56 131 ILE A O 1
ATOM 1013 N N . ILE A 1 132 ? -7.830 2.371 1.984 1.00 93.88 132 ILE A N 1
ATOM 1014 C CA . ILE A 1 132 ? -8.843 2.704 3.000 1.00 93.88 132 ILE A CA 1
ATOM 1015 C C . ILE A 1 132 ? -10.180 2.005 2.710 1.00 93.88 132 ILE A C 1
ATOM 1017 O O . ILE A 1 132 ? -10.839 1.546 3.643 1.00 93.88 132 ILE A O 1
ATOM 1021 N N . GLU A 1 133 ? -10.586 1.892 1.443 1.00 93.75 133 GLU A N 1
ATOM 1022 C CA . GLU A 1 133 ? -11.782 1.142 1.036 1.00 93.75 133 GLU A CA 1
ATOM 1023 C C . GLU A 1 133 ? -11.691 -0.318 1.486 1.00 93.75 133 GLU A C 1
ATOM 1025 O O . GLU A 1 133 ? -12.603 -0.807 2.146 1.00 93.75 133 GLU A O 1
ATOM 1030 N N . ARG A 1 134 ? -10.541 -0.975 1.300 1.00 94.88 134 ARG A N 1
ATOM 1031 C CA . ARG A 1 134 ? -10.338 -2.337 1.820 1.00 94.88 134 ARG A CA 1
ATOM 1032 C C . ARG A 1 134 ? -10.420 -2.433 3.340 1.00 94.88 134 ARG A C 1
ATOM 1034 O O . ARG A 1 134 ? -10.901 -3.440 3.852 1.00 94.88 134 ARG A O 1
ATOM 1041 N N . ALA A 1 135 ? -9.951 -1.426 4.078 1.00 95.69 135 ALA A N 1
ATOM 1042 C CA . ALA A 1 135 ? -10.108 -1.393 5.534 1.00 95.69 135 ALA A CA 1
ATOM 1043 C C . ALA A 1 135 ? -11.583 -1.222 5.945 1.00 95.69 135 ALA A C 1
ATOM 1045 O O . ALA A 1 135 ? -12.030 -1.822 6.924 1.00 95.69 135 ALA A O 1
ATOM 1046 N N . LEU A 1 136 ? -12.358 -0.441 5.186 1.00 94.25 136 LEU A N 1
ATOM 1047 C CA . LEU A 1 136 ? -13.802 -0.306 5.381 1.00 94.25 136 LEU A CA 1
ATOM 1048 C C . LEU A 1 136 ? -14.545 -1.614 5.086 1.00 94.25 136 LEU A C 1
ATOM 1050 O O . LEU A 1 136 ? -15.423 -1.977 5.870 1.00 94.25 136 LEU A O 1
ATOM 1054 N N . ASP A 1 137 ? -14.195 -2.296 3.997 1.00 94.31 137 ASP A N 1
ATOM 1055 C CA . ASP A 1 137 ? -14.796 -3.569 3.582 1.00 94.31 137 ASP A CA 1
ATOM 1056 C C . ASP A 1 137 ? -14.470 -4.688 4.574 1.00 94.31 137 ASP A C 1
ATOM 1058 O O . ASP A 1 137 ? -15.337 -5.482 4.926 1.00 94.31 137 ASP A O 1
ATOM 1062 N N . ALA A 1 138 ? -13.250 -4.689 5.116 1.00 95.44 138 ALA A N 1
ATOM 1063 C CA . ALA A 1 138 ? -12.831 -5.584 6.193 1.00 95.44 138 ALA A CA 1
ATOM 1064 C C . ALA A 1 138 ? -13.359 -5.175 7.583 1.00 95.44 138 ALA A C 1
ATOM 1066 O O . ALA A 1 138 ? -12.951 -5.754 8.585 1.00 95.44 138 ALA A O 1
ATOM 1067 N N . GLN A 1 139 ? -14.225 -4.157 7.656 1.00 95.81 139 GLN A N 1
ATOM 1068 C CA . GLN A 1 139 ? -14.859 -3.674 8.884 1.00 95.81 139 GLN A CA 1
ATOM 1069 C C . GLN A 1 139 ? -13.877 -3.305 10.008 1.00 95.81 139 GLN A C 1
ATOM 1071 O O . GLN A 1 139 ? -14.236 -3.373 11.184 1.00 95.81 139 GLN A O 1
ATOM 1076 N N . VAL A 1 140 ? -12.671 -2.840 9.661 1.00 97.00 140 VAL A N 1
ATOM 1077 C CA . VAL A 1 140 ? -11.679 -2.369 10.638 1.00 97.00 140 VAL A CA 1
ATOM 1078 C C . VAL A 1 140 ? -12.332 -1.312 11.550 1.00 97.00 140 VAL A C 1
ATOM 1080 O O . VAL A 1 140 ? -12.961 -0.371 11.042 1.00 97.00 140 VAL A O 1
ATOM 1083 N N . PRO A 1 141 ? -12.252 -1.443 12.887 1.00 96.06 141 PRO A N 1
ATOM 1084 C CA . PRO A 1 141 ? -12.804 -0.454 13.803 1.00 96.06 141 PRO A CA 1
ATOM 1085 C C . PRO A 1 141 ? -11.905 0.783 13.808 1.00 96.06 141 PRO A C 1
ATOM 1087 O O . PRO A 1 141 ? -10.726 0.686 14.098 1.00 96.06 141 PRO A O 1
ATOM 1090 N N . PHE A 1 142 ? -12.441 1.945 13.439 1.00 95.69 142 PHE A N 1
ATOM 1091 C CA . PHE A 1 142 ? -11.729 3.222 13.521 1.00 95.69 142 PHE A CA 1
ATOM 1092 C C . PHE A 1 142 ? -12.722 4.388 13.526 1.00 95.69 142 PHE A C 1
ATOM 1094 O O . PHE A 1 142 ? -13.844 4.274 13.010 1.00 95.69 142 PHE A O 1
ATOM 1101 N N . SER A 1 143 ? -12.290 5.531 14.053 1.00 91.44 143 SER A N 1
ATOM 1102 C CA . SER A 1 143 ? -13.047 6.786 14.040 1.00 91.44 143 SER A 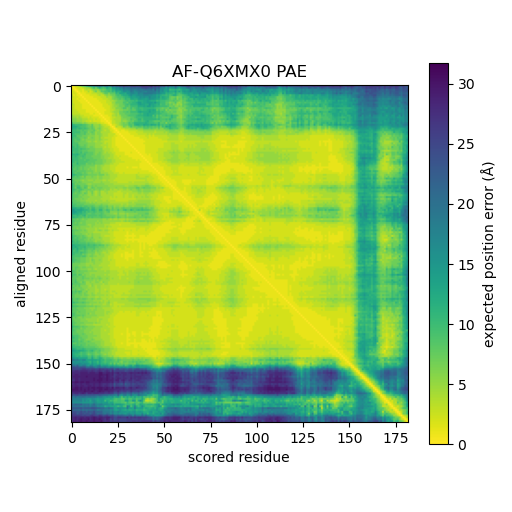CA 1
ATOM 1103 C C . SER A 1 143 ? -12.479 7.803 13.060 1.00 91.44 143 SER A C 1
ATOM 1105 O O . SER A 1 143 ? -13.258 8.560 12.468 1.00 91.44 143 SER A O 1
ATOM 1107 N N . TRP A 1 144 ? -11.160 7.797 12.853 1.00 90.44 144 TRP A N 1
ATOM 1108 C CA . TRP A 1 144 ? -10.457 8.798 12.053 1.00 90.44 144 TRP A CA 1
ATOM 1109 C C . TRP A 1 144 ? -9.506 8.176 11.028 1.00 90.44 144 TRP A C 1
ATOM 1111 O O . TRP A 1 144 ? -8.956 7.106 11.258 1.00 90.44 144 TRP A O 1
ATOM 1121 N N . ALA A 1 145 ? -9.299 8.857 9.903 1.00 92.06 145 ALA A N 1
ATOM 1122 C CA . ALA A 1 145 ? -8.210 8.581 8.970 1.00 92.06 145 ALA A CA 1
ATOM 1123 C C . ALA A 1 145 ? -7.395 9.855 8.721 1.00 92.06 145 ALA A C 1
ATOM 1125 O O . ALA A 1 145 ? -7.980 10.921 8.585 1.00 92.06 145 ALA A O 1
ATOM 1126 N N . THR A 1 146 ? -6.075 9.777 8.652 1.00 92.38 146 THR A N 1
ATOM 1127 C CA . THR A 1 146 ? -5.179 10.906 8.373 1.00 92.38 146 THR A CA 1
ATOM 1128 C C . THR A 1 146 ? -4.166 10.515 7.302 1.00 92.38 146 THR A C 1
ATOM 1130 O O . THR A 1 146 ? -3.970 9.327 7.043 1.00 92.38 146 THR A O 1
ATOM 1133 N N . ALA A 1 147 ? -3.553 11.502 6.657 1.00 89.69 147 ALA A N 1
ATOM 1134 C CA . ALA A 1 147 ? -2.537 11.300 5.633 1.00 89.69 147 ALA A CA 1
ATOM 1135 C C . ALA A 1 147 ? -1.542 12.464 5.616 1.00 89.69 147 ALA A C 1
ATOM 1137 O O . ALA A 1 147 ? -1.867 13.551 6.107 1.00 89.69 147 ALA A O 1
ATOM 1138 N N . ASP A 1 148 ? -0.370 12.239 5.021 1.00 84.19 148 ASP A N 1
ATOM 1139 C CA . ASP A 1 148 ? 0.586 13.307 4.716 1.00 84.19 148 ASP A CA 1
ATOM 1140 C C . ASP A 1 148 ? -0.042 14.413 3.837 1.00 84.19 148 ASP A C 1
ATOM 1142 O O . ASP A 1 148 ? -0.978 14.178 3.060 1.00 84.19 148 ASP A O 1
ATOM 1146 N N . GLU A 1 149 ? 0.460 15.645 3.956 1.00 77.31 149 GLU A N 1
ATOM 1147 C CA . GLU A 1 149 ? -0.095 16.806 3.257 1.00 77.31 149 GLU A CA 1
ATOM 1148 C C . GLU A 1 149 ? -0.080 16.672 1.730 1.00 77.31 149 GLU A C 1
ATOM 1150 O O . GLU A 1 149 ? -0.982 17.198 1.068 1.00 77.31 149 GLU A O 1
ATOM 1155 N N . ALA A 1 150 ? 0.872 15.921 1.165 1.00 75.62 150 ALA A N 1
ATOM 1156 C CA . ALA A 1 150 ? 0.968 15.686 -0.271 1.00 75.62 150 ALA A CA 1
ATOM 1157 C C . ALA A 1 150 ? -0.286 14.988 -0.830 1.00 75.62 150 ALA A C 1
ATOM 1159 O O . ALA A 1 150 ? -0.661 15.202 -1.987 1.00 75.62 150 ALA A O 1
ATOM 1160 N N . TYR A 1 151 ? -0.996 14.214 -0.003 1.00 74.25 151 TYR A N 1
ATOM 1161 C CA . TYR A 1 151 ? -2.253 13.567 -0.385 1.00 74.25 151 TYR A CA 1
ATOM 1162 C C . TYR A 1 151 ? -3.413 14.560 -0.512 1.00 74.25 151 TYR A C 1
ATOM 1164 O O . TYR A 1 151 ? -4.379 14.275 -1.217 1.00 74.25 151 TYR A O 1
ATOM 1172 N N . GLY A 1 152 ? -3.315 15.734 0.120 1.00 62.75 152 GLY A N 1
ATOM 1173 C CA . GLY A 1 152 ? -4.315 16.802 0.085 1.00 62.75 152 GLY A CA 1
ATOM 1174 C C . GLY A 1 152 ? -4.258 17.713 -1.149 1.00 62.75 152 GLY A C 1
ATOM 1175 O O . GLY A 1 152 ? -5.132 18.574 -1.290 1.00 62.75 152 GLY A O 1
ATOM 1176 N N . GLN A 1 153 ? -3.245 17.547 -2.010 1.00 60.31 153 GLN A N 1
ATOM 1177 C CA . GLN A 1 153 ? -2.898 18.462 -3.111 1.00 60.31 153 GLN A CA 1
ATOM 1178 C C . GLN A 1 153 ? -3.356 17.985 -4.506 1.00 60.31 153 GLN A C 1
ATOM 1180 O O . GLN A 1 153 ? -2.989 18.582 -5.519 1.00 60.31 153 GLN A O 1
ATOM 1185 N N . ALA A 1 154 ? -4.151 16.913 -4.605 1.00 53.56 154 ALA A N 1
ATOM 1186 C CA . ALA A 1 154 ? -4.589 16.385 -5.902 1.00 53.56 154 ALA A CA 1
ATOM 1187 C C . ALA A 1 154 ? -5.436 17.412 -6.695 1.00 53.56 154 ALA A C 1
ATOM 1189 O O . ALA A 1 154 ? -6.387 17.996 -6.170 1.00 53.56 154 ALA A O 1
ATOM 1190 N N . ALA A 1 155 ? -5.088 17.624 -7.972 1.00 41.88 155 ALA A N 1
ATOM 1191 C CA . ALA A 1 155 ? -5.674 18.649 -8.839 1.00 41.88 155 ALA A CA 1
ATOM 1192 C C . ALA A 1 155 ? -7.197 18.494 -9.052 1.00 41.88 155 ALA A C 1
ATOM 1194 O O . ALA A 1 155 ? -7.746 17.390 -9.070 1.00 41.88 155 ALA A O 1
ATOM 1195 N N . ALA A 1 156 ? -7.863 19.632 -9.282 1.00 38.66 156 ALA A N 1
ATOM 1196 C CA . ALA A 1 156 ? -9.315 19.854 -9.300 1.00 38.66 156 ALA A CA 1
ATOM 1197 C C . ALA A 1 156 ? -10.135 19.130 -10.403 1.00 38.66 156 ALA A C 1
ATOM 1199 O O . ALA A 1 156 ? -11.278 19.504 -10.644 1.00 38.66 156 ALA A O 1
ATOM 1200 N N . GLY A 1 157 ? -9.588 18.106 -11.066 1.00 37.34 157 GLY A N 1
ATOM 1201 C CA . GLY A 1 157 ? -10.236 17.376 -12.168 1.00 37.34 157 GLY A CA 1
ATOM 1202 C C . GLY A 1 157 ? -10.469 15.880 -11.926 1.00 37.34 157 GLY A C 1
ATOM 1203 O O . GLY A 1 157 ? -11.097 15.223 -12.748 1.00 37.34 157 GLY A O 1
ATOM 1204 N N . SER A 1 158 ? -9.996 15.316 -10.810 1.00 38.25 158 SER A N 1
ATOM 1205 C CA . SER A 1 158 ? -10.366 13.949 -10.413 1.00 38.25 158 SER A CA 1
ATOM 1206 C C . SER A 1 158 ? -11.704 14.001 -9.666 1.00 38.25 158 SER A C 1
ATOM 1208 O O . SER A 1 158 ? -11.780 14.756 -8.693 1.00 38.25 158 SER A O 1
ATOM 1210 N N . PRO A 1 159 ? -12.740 13.205 -10.010 1.00 36.84 159 PRO A N 1
ATOM 1211 C CA . PRO A 1 159 ? -14.065 13.310 -9.380 1.00 36.84 159 PRO A CA 1
ATOM 1212 C C . PRO A 1 159 ? -14.098 13.095 -7.856 1.00 36.84 159 PRO A C 1
ATOM 1214 O O . PRO A 1 159 ? -15.158 13.205 -7.248 1.00 36.84 159 PRO A O 1
ATOM 1217 N N . LYS A 1 160 ? -12.970 12.756 -7.219 1.00 43.00 160 LYS A N 1
ATOM 1218 C CA . LYS A 1 160 ? -12.837 12.482 -5.782 1.00 43.00 160 LYS A CA 1
ATOM 1219 C C . LYS A 1 160 ? -11.462 12.910 -5.247 1.00 43.00 160 LYS A C 1
ATOM 1221 O O . LYS A 1 160 ? -10.854 12.194 -4.460 1.00 43.00 160 LYS A O 1
ATOM 1226 N N . ALA A 1 161 ? -10.941 14.062 -5.681 1.00 35.69 161 ALA A N 1
ATOM 1227 C CA . ALA A 1 161 ? -9.686 14.586 -5.142 1.00 35.69 161 ALA A CA 1
ATOM 1228 C C . ALA A 1 161 ? -9.777 14.768 -3.610 1.00 35.69 161 ALA A C 1
ATOM 1230 O O . ALA A 1 161 ? -10.650 15.469 -3.077 1.00 35.69 161 ALA A O 1
ATOM 1231 N N . VAL A 1 162 ? -8.859 14.110 -2.900 1.00 40.91 162 VAL A N 1
ATOM 1232 C CA . VAL A 1 162 ? -8.561 14.347 -1.488 1.00 40.91 162 VAL A CA 1
ATOM 1233 C C . VAL A 1 162 ? -8.056 15.786 -1.399 1.00 40.91 162 VAL A C 1
ATOM 1235 O O . VAL A 1 162 ? -6.919 16.087 -1.725 1.00 40.91 162 VAL A O 1
ATOM 1238 N N . ARG A 1 163 ? -8.958 16.706 -1.054 1.00 32.41 163 ARG A N 1
ATOM 1239 C CA . ARG A 1 163 ? -8.652 18.120 -0.816 1.00 32.41 163 ARG A CA 1
ATOM 1240 C C . ARG A 1 163 ? -8.673 18.344 0.687 1.00 32.41 163 ARG A C 1
ATOM 1242 O O . ARG A 1 163 ? -9.767 18.303 1.258 1.00 32.41 163 ARG A O 1
ATOM 1249 N N . ALA A 1 164 ? -7.500 18.501 1.291 1.00 35.72 164 ALA A N 1
ATOM 1250 C CA . ALA A 1 164 ? -7.247 19.254 2.524 1.00 35.72 164 ALA A CA 1
ATOM 1251 C C . ALA A 1 164 ? -5.855 18.910 3.075 1.00 35.72 164 ALA A C 1
ATOM 1253 O O . ALA A 1 164 ? -5.562 17.757 3.381 1.00 35.72 164 ALA A O 1
ATOM 1254 N N . VAL A 1 165 ? -5.040 19.947 3.234 1.00 31.08 165 VAL A N 1
ATOM 1255 C CA . VAL A 1 165 ? -3.795 19.968 4.005 1.00 31.08 165 VAL A CA 1
ATOM 1256 C C . VAL A 1 165 ? -4.113 19.639 5.472 1.00 31.08 165 VAL A C 1
ATOM 1258 O O . VAL A 1 165 ? -5.044 20.216 6.033 1.00 31.08 165 VAL A O 1
ATOM 1261 N N . GLY A 1 166 ? -3.389 18.691 6.076 1.00 39.50 166 GLY A N 1
ATOM 1262 C CA . GLY A 1 166 ? -3.352 18.472 7.530 1.00 39.50 166 GLY A CA 1
ATOM 1263 C C . GLY A 1 166 ? -4.668 18.109 8.236 1.00 39.50 166 GLY A C 1
ATOM 1264 O O . GLY A 1 166 ? -4.932 18.647 9.308 1.00 39.50 166 GLY A O 1
ATOM 1265 N N . THR A 1 167 ? -5.518 17.225 7.688 1.00 53.94 167 THR A N 1
ATOM 1266 C CA . THR A 1 167 ? -6.805 16.891 8.342 1.00 53.94 167 THR A CA 1
ATOM 1267 C C . THR A 1 167 ? -7.063 15.405 8.551 1.00 53.94 167 THR A C 1
ATOM 1269 O O . THR A 1 167 ? -6.909 14.579 7.654 1.00 53.94 167 THR A O 1
ATOM 1272 N N . ALA A 1 168 ? -7.549 15.103 9.757 1.00 55.78 168 ALA A N 1
ATOM 1273 C CA . ALA A 1 168 ? -8.174 13.847 10.121 1.00 55.78 168 ALA A CA 1
ATOM 1274 C C . ALA A 1 168 ? -9.619 13.783 9.590 1.00 55.78 168 ALA A C 1
ATOM 1276 O O . ALA A 1 168 ? -10.387 14.746 9.631 1.00 55.78 168 ALA A O 1
ATOM 1277 N N . TRP A 1 169 ? -10.019 12.608 9.132 1.00 63.12 169 TRP A N 1
ATOM 1278 C CA . TRP A 1 169 ? -11.287 12.333 8.480 1.00 63.12 169 TRP A CA 1
ATOM 1279 C C . TRP A 1 169 ? -12.144 11.410 9.315 1.00 63.12 169 TRP A C 1
ATOM 1281 O O . TRP A 1 169 ? -11.792 10.252 9.512 1.00 63.12 169 TRP A O 1
ATOM 1291 N N . ARG A 1 170 ? -13.315 11.879 9.750 1.00 69.19 170 ARG A N 1
ATOM 1292 C CA . ARG A 1 170 ? -14.236 11.013 10.487 1.00 69.19 170 ARG A CA 1
ATOM 1293 C C . ARG A 1 170 ? -14.758 9.912 9.567 1.00 69.19 170 ARG A C 1
ATOM 1295 O O . ARG A 1 170 ? -15.307 10.230 8.510 1.00 69.19 170 ARG A O 1
ATOM 1302 N N . ARG A 1 171 ? -14.722 8.648 9.999 1.00 71.25 171 ARG A N 1
ATOM 1303 C CA . ARG A 1 171 ? -15.217 7.473 9.245 1.00 71.25 171 ARG A CA 1
ATOM 1304 C C . ARG A 1 171 ? -16.572 7.714 8.563 1.00 71.25 171 ARG A C 1
ATOM 1306 O O . ARG A 1 171 ? -16.732 7.460 7.373 1.00 71.25 171 ARG A O 1
ATOM 1313 N N . SER A 1 172 ? -17.520 8.317 9.287 1.00 66.69 172 SER A N 1
ATOM 1314 C CA . SER A 1 172 ? -18.867 8.678 8.792 1.00 66.69 172 SER A CA 1
ATOM 1315 C C . SER A 1 172 ? -18.922 9.649 7.591 1.00 66.69 172 SER A C 1
ATOM 1317 O O . SER A 1 172 ? -19.972 9.775 6.955 1.00 66.69 172 SER A O 1
ATOM 1319 N N . ARG A 1 173 ? -17.827 10.361 7.290 1.00 69.44 173 ARG A N 1
ATOM 1320 C CA . ARG A 1 173 ? -17.702 11.299 6.159 1.00 69.44 173 ARG A CA 1
ATOM 1321 C C . ARG A 1 173 ? -16.915 10.715 4.982 1.00 69.44 173 ARG A C 1
ATOM 1323 O O . ARG A 1 173 ? -17.130 11.170 3.864 1.00 69.44 173 ARG A O 1
ATOM 1330 N N . ILE A 1 174 ? -16.078 9.696 5.206 1.00 62.22 174 ILE A N 1
ATOM 1331 C CA . ILE A 1 174 ? -15.272 9.053 4.151 1.00 62.22 174 ILE A CA 1
ATOM 1332 C C . ILE A 1 174 ? -16.190 8.443 3.081 1.00 62.22 174 ILE A C 1
ATOM 1334 O O . ILE A 1 174 ? -16.096 8.808 1.912 1.00 62.22 174 ILE A O 1
ATOM 1338 N N . ARG A 1 175 ? -17.176 7.627 3.490 1.00 60.31 175 ARG A N 1
ATOM 1339 C CA . ARG A 1 175 ? -18.132 6.989 2.561 1.00 60.31 175 ARG A CA 1
ATOM 1340 C C . ARG A 1 175 ? -18.943 7.990 1.729 1.00 60.31 175 ARG A C 1
ATOM 1342 O O . ARG A 1 175 ? -19.105 7.806 0.529 1.00 60.31 175 ARG A O 1
ATOM 1349 N N . ARG A 1 176 ? -19.411 9.088 2.340 1.00 57.34 176 ARG A N 1
ATOM 1350 C CA . ARG A 1 176 ? -20.183 10.126 1.626 1.00 57.34 176 ARG A CA 1
ATOM 1351 C C . ARG A 1 176 ? -19.339 10.872 0.601 1.00 57.34 176 ARG A C 1
ATOM 1353 O O . ARG A 1 176 ? -19.829 11.176 -0.479 1.00 57.34 176 ARG A O 1
ATOM 1360 N N . ARG A 1 177 ? -18.079 11.168 0.932 1.00 56.12 17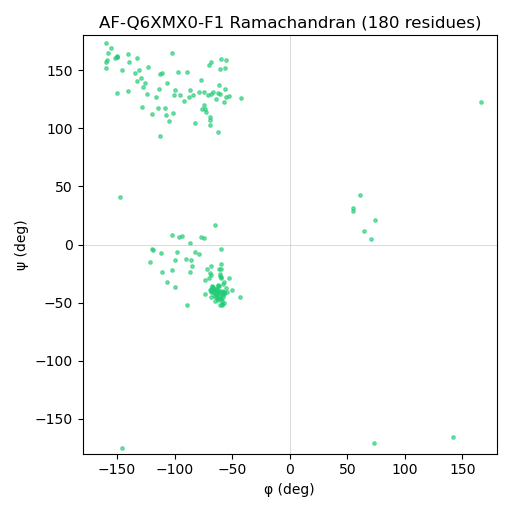7 ARG A N 1
ATOM 1361 C CA . ARG A 1 177 ? -17.197 11.924 0.039 1.00 56.12 177 ARG A CA 1
ATOM 1362 C C . ARG A 1 177 ? -16.722 11.088 -1.145 1.00 56.12 177 ARG A C 1
ATOM 1364 O O . ARG A 1 177 ? -16.498 11.638 -2.216 1.00 56.12 177 ARG A O 1
ATOM 1371 N N . TRP A 1 178 ? -16.583 9.777 -0.967 1.00 55.50 178 TRP A N 1
ATOM 1372 C CA . TRP A 1 178 ? -16.133 8.880 -2.030 1.00 55.50 178 TRP A CA 1
ATOM 1373 C C . TRP A 1 178 ? -17.270 8.233 -2.814 1.00 55.50 178 TRP A C 1
ATOM 1375 O O . TRP A 1 178 ? -17.002 7.414 -3.683 1.00 55.50 178 TRP A O 1
ATOM 1385 N N . GLY A 1 179 ? -18.526 8.629 -2.592 1.00 45.31 179 GLY A N 1
ATOM 1386 C CA . GLY A 1 179 ? -19.646 8.287 -3.472 1.00 45.31 179 GLY A CA 1
ATOM 1387 C C . GLY A 1 179 ? -19.841 6.790 -3.729 1.00 45.31 179 GLY A C 1
ATOM 1388 O O . GLY A 1 179 ? -20.308 6.428 -4.807 1.00 45.31 179 GLY A O 1
ATOM 1389 N N . SER A 1 180 ? -19.463 5.917 -2.796 1.00 41.03 180 SER A N 1
ATOM 1390 C CA . SER A 1 180 ? -19.812 4.500 -2.859 1.00 41.03 180 SER A CA 1
ATOM 1391 C C . SER A 1 180 ? -21.226 4.331 -2.304 1.00 41.03 180 SER A C 1
ATOM 1393 O O . SER A 1 180 ? -21.457 4.446 -1.101 1.00 41.03 180 SER A O 1
ATOM 1395 N N . ARG A 1 181 ? -22.202 4.117 -3.199 1.00 33.00 181 ARG A N 1
ATOM 1396 C CA . ARG A 1 181 ? -23.499 3.548 -2.814 1.00 33.00 181 ARG A CA 1
ATOM 1397 C C . ARG A 1 181 ? -23.256 2.090 -2.439 1.00 33.00 181 ARG A C 1
ATOM 1399 O O . ARG A 1 181 ? -23.094 1.270 -3.334 1.00 33.00 181 ARG A O 1
ATOM 1406 N N . TRP A 1 182 ? -23.238 1.820 -1.141 1.00 40.03 182 TRP A N 1
ATOM 1407 C CA . TRP A 1 182 ? -23.540 0.524 -0.544 1.00 40.03 182 TRP A CA 1
ATOM 1408 C C . TRP A 1 182 ? -24.328 0.793 0.731 1.00 40.03 182 TRP A C 1
ATOM 1410 O O . TRP A 1 182 ? -23.789 1.522 1.604 1.00 40.03 182 TRP A O 1
#

InterPro domains:
  IPR012337 Ribonuclease H-like superfamily [SSF53098] (30-152)
  IPR038721 Transposase IS701-like, DDE domain [PF13546] (22-156)
  IPR039365 Transposase IS701-like [PTHR33627] (24-163)

Radius of gyration: 18.48 Å; Cα contacts (8 Å, |Δi|>4): 286; chains: 1; bounding box: 55×41×44 Å

Sequence (182 aa):
MVLDLVAAELEALHERISSRFARSEPRSRVREYVVERLGDPAGVLIVDDTGFLKKGTRSAGVQRQYSGTAGRVENCQIGVFLAYASGAGHALIDRELYLPESWTSDRDRCRAAGIGDEVKFATKPVLAQHIIERALDAQVPFSWATADEAYGQAAAGSPKAVRAVGTAWRRSRIRRRWGSRW

pLDDT: mean 85.15, std 17.75, range [31.08, 98.19]

Mean predicted aligned error: 7.78 Å

Solvent-accessible surface area (backbone atoms only — not comparable to full-atom values): 10313 Å² total; per-residue (Å²): 110,70,68,58,50,53,49,51,53,50,50,55,50,44,69,74,47,49,71,74,70,70,56,67,63,66,41,55,52,44,29,51,58,46,44,78,74,39,54,30,67,80,8,34,38,38,38,49,71,49,41,44,80,53,80,82,72,69,54,71,40,39,41,78,41,80,20,76,75,73,74,41,74,38,45,23,28,41,35,41,36,31,34,40,37,33,98,76,45,72,49,73,37,47,74,46,76,43,40,46,60,85,42,61,73,34,64,67,63,30,49,77,50,74,43,59,90,84,62,66,66,53,54,70,56,55,50,52,48,54,55,50,50,52,40,57,75,68,62,60,50,43,35,33,35,36,50,52,50,77,47,20,65,50,61,97,80,50,100,64,49,47,74,51,68,77,52,72,39,49,52,89,50,53,52,67,66,64,68,64,92,125

Nearest PDB structures (foldseek):
  1mra-assembly1_A  TM=3.736E-01  e=1.485E+00  Pseudomonas putida
  4hnc-assembly1_A  TM=3.131E-01  e=1.222E+00  Pseudomonas putida
  3ugv-assembly1_H  TM=3.836E-01  e=2.054E+00  alpha proteobacterium BAL199
  1dtn-assembly1_A  TM=2.881E-01  e=1.691E+00  Pseudomonas aeruginosa
  1mdl-assembly1_A  TM=3.056E-01  e=2.496E+00  Pseudomonas aeruginosa

Organism: Rhodococcus erythropolis (NCBI:txid1833)

Foldseek 3Di:
DVVVVVVVVVVVVCVVCVVVVVDPVVLQVLQVVCCVQFFDLAKEKEKEKAKAADDDDQAAQWDQDDGPVVNHGHGTWMKIWIKMDDPRGIDTRDIDTQHDVVCLVDVVSCVSNVHDVPDHHDDSLRVVLVRVVVCVVVVRRHFWYYYAQVQQPDDPPDQQRNHDGPDIDGPVVSCVSVVDDD